Protein AF-0000000085184295 (afdb_homodimer)

Structure (mmCIF, N/CA/C/O backbone):
data_AF-0000000085184295-model_v1
#
loop_
_entity.id
_entity.type
_entity.pdbx_description
1 polymer 'Hsp20 family protein'
#
loop_
_atom_site.group_PDB
_atom_site.id
_atom_site.type_symbol
_atom_site.label_atom_id
_atom_site.label_alt_id
_atom_site.label_comp_id
_atom_site.label_asym_id
_atom_site.label_entity_id
_atom_site.label_seq_id
_atom_site.pdbx_PDB_ins_code
_atom_site.Cartn_x
_atom_site.Cartn_y
_atom_site.Cartn_z
_atom_site.occupancy
_atom_site.B_iso_or_equiv
_atom_site.auth_seq_id
_atom_site.auth_comp_id
_atom_site.auth_asym_id
_atom_site.auth_atom_id
_atom_site.pdbx_PDB_model_num
ATOM 1 N N . MET A 1 1 ? 3.691 50.25 -3.953 1 22.56 1 MET A N 1
ATOM 2 C CA . MET A 1 1 ? 4.102 49.312 -2.918 1 22.56 1 MET A CA 1
ATOM 3 C C . MET A 1 1 ? 3.449 47.938 -3.133 1 22.56 1 MET A C 1
ATOM 5 O O . MET A 1 1 ? 2.246 47.781 -2.922 1 22.56 1 MET A O 1
ATOM 9 N N . THR A 1 2 ? 3.834 47.156 -4.129 1 25.27 2 THR A N 1
ATOM 10 C CA . THR A 1 2 ? 3.18 46.062 -4.828 1 25.27 2 THR A CA 1
ATOM 11 C C . THR A 1 2 ? 3.066 44.812 -3.922 1 25.27 2 THR A C 1
ATOM 13 O O . THR A 1 2 ? 4.07 44.344 -3.389 1 25.27 2 THR A O 1
ATOM 16 N N . LYS A 1 3 ? 1.922 44.688 -3.266 1 27.08 3 LYS A N 1
ATOM 17 C CA . LYS A 1 3 ? 1.545 43.625 -2.324 1 27.08 3 LYS A CA 1
ATOM 18 C C . LYS A 1 3 ? 1.901 42.25 -2.867 1 27.08 3 LYS A C 1
ATOM 20 O O . LYS A 1 3 ? 1.471 41.875 -3.959 1 27.08 3 LYS A O 1
ATOM 25 N N . LEU A 1 4 ? 3.133 41.812 -2.684 1 26.94 4 LEU A N 1
ATOM 26 C CA . LEU A 1 4 ? 3.652 40.5 -3.096 1 26.94 4 LEU A CA 1
ATOM 27 C C . LEU A 1 4 ? 2.639 39.406 -2.811 1 26.94 4 LEU A C 1
ATOM 29 O O . LEU A 1 4 ? 2.182 39.25 -1.675 1 26.94 4 LEU A O 1
ATOM 33 N N . THR A 1 5 ? 1.802 39.312 -3.676 1 30.16 5 THR A N 1
ATOM 34 C CA . THR A 1 5 ? 0.773 38.281 -3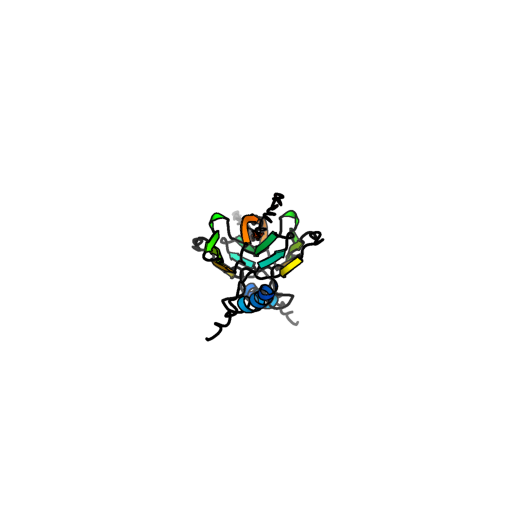.83 1 30.16 5 THR A CA 1
ATOM 35 C C . THR A 1 5 ? 1.318 36.906 -3.457 1 30.16 5 THR A C 1
ATOM 37 O O . THR A 1 5 ? 2.365 36.5 -3.957 1 30.16 5 THR A O 1
ATOM 40 N N . PHE A 1 6 ? 1.223 36.594 -2.18 1 29.98 6 PHE A N 1
ATOM 41 C CA . PHE A 1 6 ? 1.531 35.312 -1.576 1 29.98 6 PHE A CA 1
ATOM 42 C C . PHE A 1 6 ? 1.275 34.188 -2.564 1 29.98 6 PHE A C 1
ATOM 44 O O . PHE A 1 6 ? 0.129 33.906 -2.934 1 29.98 6 PHE A O 1
ATOM 51 N N . ALA A 1 7 ? 2.027 34 -3.514 1 31.44 7 ALA A N 1
ATOM 52 C CA . ALA A 1 7 ? 2.15 32.875 -4.453 1 31.44 7 ALA A CA 1
ATOM 53 C C . ALA A 1 7 ? 1.915 31.547 -3.76 1 31.44 7 ALA A C 1
ATOM 55 O O . ALA A 1 7 ? 2.672 31.172 -2.863 1 31.44 7 ALA A O 1
ATOM 56 N N . ALA A 1 8 ? 0.627 31.172 -3.559 1 33.62 8 ALA A N 1
ATOM 57 C CA . ALA A 1 8 ? -0.089 30.062 -2.912 1 33.62 8 ALA A CA 1
ATOM 58 C C . ALA A 1 8 ? 0.629 28.734 -3.135 1 33.62 8 ALA A C 1
ATOM 60 O O . ALA A 1 8 ? 0.568 28.172 -4.227 1 33.62 8 ALA A O 1
ATOM 61 N N . HIS A 1 9 ? 1.745 28.625 -2.689 1 38.09 9 HIS A N 1
ATOM 62 C CA . HIS A 1 9 ? 2.645 27.484 -2.775 1 38.09 9 HIS A CA 1
ATOM 63 C C . HIS A 1 9 ? 1.944 26.203 -2.346 1 38.09 9 HIS A C 1
ATOM 65 O O . HIS A 1 9 ? 1.167 26.203 -1.389 1 38.09 9 HIS A O 1
ATOM 71 N N . PRO A 1 10 ? 2.047 25.125 -3.072 1 36 10 PRO A N 1
ATOM 72 C CA . PRO A 1 10 ? 1.171 23.953 -3.072 1 36 10 PRO A CA 1
ATOM 73 C C . PRO A 1 10 ? 0.838 23.469 -1.665 1 36 10 PRO A C 1
ATOM 75 O O . PRO A 1 10 ? -0.191 22.812 -1.461 1 36 10 PRO A O 1
ATOM 78 N N . PHE A 1 11 ? 1.703 22.938 -0.696 1 39.62 11 PHE A N 1
ATOM 79 C CA . PHE A 1 11 ? 1.407 22.172 0.509 1 39.62 11 PHE A CA 1
ATOM 80 C C . PHE A 1 11 ? 1.103 23.094 1.679 1 39.62 11 PHE A C 1
ATOM 82 O O . PHE A 1 11 ? 1.535 22.844 2.807 1 39.62 11 PHE A O 1
ATOM 89 N N . LEU A 1 12 ? 0.542 24.125 1.398 1 39.34 12 LEU A N 1
ATOM 90 C CA . LEU A 1 12 ? 0.308 24.938 2.586 1 39.34 12 LEU A CA 1
ATOM 91 C C . LEU A 1 12 ? -0.882 24.406 3.381 1 39.34 12 LEU A C 1
ATOM 93 O O . LEU A 1 12 ? -1.933 24.109 2.809 1 39.34 12 LEU A O 1
ATOM 97 N N . LEU A 1 13 ? -0.788 23.578 4.422 1 44.34 13 LEU A N 1
ATOM 98 C CA . LEU A 1 13 ? -1.859 23.156 5.316 1 44.34 13 LEU A CA 1
ATOM 99 C C . LEU A 1 13 ? -2.709 24.344 5.75 1 44.34 13 LEU A C 1
ATOM 101 O O . LEU A 1 13 ? -3.467 24.25 6.719 1 44.34 13 LEU A O 1
ATOM 105 N N . GLY A 1 14 ? -2.842 25.547 5.07 1 43.09 14 GLY A N 1
ATOM 106 C CA . GLY A 1 14 ? -4.074 26.297 5.273 1 43.09 14 GLY A CA 1
ATOM 107 C C . GLY A 1 14 ? -5.238 25.75 4.473 1 43.09 14 GLY A C 1
ATOM 108 O O . GLY A 1 14 ? -5.047 25.172 3.402 1 43.09 14 GLY A O 1
ATOM 109 N N . PHE A 1 15 ? -6.598 25.359 5.047 1 41.84 15 PHE A N 1
ATOM 110 C CA . PHE A 1 15 ? -7.707 24.578 4.504 1 41.84 15 PHE A CA 1
ATOM 111 C C . PHE A 1 15 ? -7.977 24.969 3.055 1 41.84 15 PHE A C 1
ATOM 113 O O . PHE A 1 15 ? -8.203 24.094 2.209 1 41.84 15 PHE A O 1
ATOM 120 N N . ASP A 1 16 ? -8.383 26.203 2.812 1 44.5 16 ASP A N 1
ATOM 121 C CA . ASP A 1 16 ? -8.828 26.641 1.495 1 44.5 16 ASP A CA 1
ATOM 122 C C . ASP A 1 16 ? -7.754 26.391 0.44 1 44.5 16 ASP A C 1
ATOM 124 O O . ASP A 1 16 ? -8.062 25.984 -0.684 1 44.5 16 ASP A O 1
ATOM 128 N N . GLU A 1 17 ? -6.672 26.75 0.731 1 44.16 17 GLU A N 1
ATOM 129 C CA . GLU A 1 17 ? -5.59 26.719 -0.246 1 44.16 17 GLU A CA 1
ATOM 130 C C . GLU A 1 17 ? -5.035 25.297 -0.404 1 44.16 17 GLU A C 1
ATOM 132 O O . GLU A 1 17 ? -4.59 24.922 -1.488 1 44.16 17 GLU A O 1
ATOM 137 N N . LEU A 1 18 ? -5.246 24.453 0.483 1 46.06 18 LEU A N 1
ATOM 138 C CA . LEU A 1 18 ? -4.773 23.078 0.445 1 46.06 18 LEU A CA 1
ATOM 139 C C . LEU A 1 18 ? -5.449 22.297 -0.678 1 46.06 18 LEU A C 1
ATOM 141 O O . LEU A 1 18 ? -4.797 21.531 -1.394 1 46.06 18 LEU A O 1
ATOM 145 N N . GLU A 1 19 ? -6.719 22.578 -0.763 1 44.38 19 GLU A N 1
ATOM 146 C CA . GLU A 1 19 ? -7.43 21.875 -1.822 1 44.38 19 GLU A CA 1
ATOM 147 C C . GLU A 1 19 ? -6.805 22.141 -3.188 1 44.38 19 GLU A C 1
ATOM 149 O O . GLU A 1 19 ? -6.652 21.234 -4 1 44.38 19 GLU A O 1
ATOM 154 N N . ARG A 1 20 ? -6.594 23.359 -3.393 1 42.91 20 ARG A N 1
ATOM 155 C CA . ARG A 1 20 ? -6.109 23.75 -4.715 1 42.91 20 ARG A CA 1
ATOM 156 C C . ARG A 1 20 ? -4.719 23.188 -4.977 1 42.91 20 ARG A C 1
ATOM 158 O O . ARG A 1 20 ? -4.406 22.797 -6.105 1 42.91 20 ARG A O 1
ATOM 165 N N . LEU A 1 21 ? -3.914 23.172 -3.98 1 42.66 21 LEU A N 1
ATOM 166 C CA . LEU A 1 21 ? -2.551 22.672 -4.152 1 42.66 21 LEU A CA 1
ATOM 167 C C . LEU A 1 21 ? -2.531 21.156 -4.262 1 42.66 2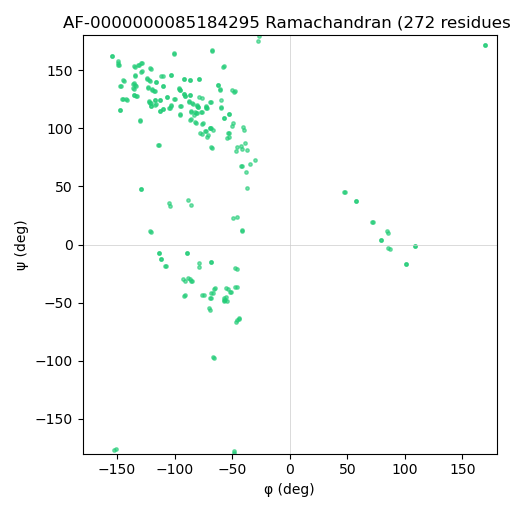1 LEU A C 1
ATOM 169 O O . LEU A 1 21 ? -1.776 20.594 -5.062 1 42.66 21 LEU A O 1
ATOM 173 N N . VAL A 1 22 ? -3.227 20.547 -3.502 1 47.22 22 VAL A N 1
ATOM 174 C CA . VAL A 1 22 ? -3.363 19.109 -3.709 1 47.22 22 VAL A CA 1
ATOM 175 C C . VAL A 1 22 ? -3.662 18.812 -5.18 1 47.22 22 VAL A C 1
ATOM 177 O O . VAL A 1 22 ? -3.092 17.891 -5.77 1 47.22 22 VAL A O 1
ATOM 180 N N . GLU A 1 23 ? -4.391 19.672 -5.688 1 46.06 23 GLU A N 1
ATOM 181 C CA . GLU A 1 23 ? -4.73 19.484 -7.094 1 46.06 23 GLU A CA 1
ATOM 182 C C . GLU A 1 23 ? -3.514 19.688 -7.992 1 46.06 23 GLU A C 1
ATOM 184 O O . GLU A 1 23 ? -3.312 18.953 -8.961 1 46.06 23 GLU A O 1
ATOM 189 N N . ARG A 1 24 ? -2.756 20.797 -7.727 1 43.69 24 ARG A N 1
ATOM 190 C CA . ARG A 1 24 ? -1.643 21.078 -8.625 1 43.69 24 ARG A CA 1
ATOM 191 C C . ARG A 1 24 ? -0.525 20.047 -8.461 1 43.69 24 ARG A C 1
ATOM 193 O O . ARG A 1 24 ? 0.125 19.672 -9.43 1 43.69 24 ARG A O 1
ATOM 200 N N . THR A 1 25 ? -0.032 19.922 -7.184 1 45.16 25 THR A N 1
ATOM 201 C CA . THR A 1 25 ? 1.038 18.953 -6.93 1 45.16 25 THR A CA 1
ATOM 202 C C . THR A 1 25 ? 0.632 17.562 -7.387 1 45.16 25 THR A C 1
ATOM 204 O O . THR A 1 25 ? 1.47 16.781 -7.863 1 45.16 25 THR A O 1
ATOM 207 N N . ALA A 1 26 ? -0.542 17.281 -7.031 1 42.53 26 ALA A N 1
ATOM 208 C CA . ALA A 1 26 ? -0.954 15.992 -7.582 1 42.53 26 ALA A CA 1
ATOM 209 C C . ALA A 1 26 ? -0.633 15.898 -9.07 1 42.53 26 ALA A C 1
ATOM 211 O O . ALA A 1 26 ? -0.361 14.82 -9.594 1 42.53 26 ALA A O 1
ATOM 212 N N . LYS A 1 27 ? -0.462 17.203 -9.594 1 41.97 27 LYS A N 1
ATOM 213 C CA . LYS A 1 27 ? -0.323 17.141 -11.039 1 41.97 27 LYS A CA 1
ATOM 214 C C . LYS A 1 27 ? 1.143 17.031 -11.453 1 41.97 27 LYS A C 1
ATOM 216 O O . LYS A 1 27 ? 1.45 16.703 -12.602 1 41.97 27 LYS A O 1
ATOM 221 N N . SER A 1 28 ? 2.092 17.859 -10.828 1 39.22 28 SER A N 1
ATOM 222 C CA . SER A 1 28 ? 3.373 18.016 -11.508 1 39.22 28 SER A CA 1
ATOM 223 C C . SER A 1 28 ? 4.141 16.688 -11.523 1 39.22 28 SER A C 1
ATOM 225 O O . SER A 1 28 ? 4.844 16.391 -12.492 1 39.22 28 SER A O 1
ATOM 227 N N . GLY A 1 29 ? 5.234 16.516 -10.375 1 38.72 29 GLY A N 1
ATOM 228 C CA . GLY A 1 29 ? 6.23 15.492 -10.656 1 38.72 29 GLY A CA 1
ATOM 229 C C . GLY A 1 29 ? 5.629 14.18 -11.117 1 38.72 29 GLY A C 1
ATOM 230 O O . GLY A 1 29 ? 4.406 14.055 -11.211 1 38.72 29 GLY A O 1
ATOM 231 N N . ASN A 1 30 ? 6.668 13.062 -11.367 1 45.03 30 ASN A N 1
ATOM 232 C CA . ASN A 1 30 ? 6.273 11.664 -11.516 1 45.03 30 ASN A CA 1
ATOM 233 C C . ASN A 1 30 ? 4.98 11.367 -10.758 1 45.03 30 ASN A C 1
ATOM 235 O O . ASN A 1 30 ? 4.648 12.062 -9.797 1 45.03 30 ASN A O 1
ATOM 239 N N . ASP A 1 31 ? 4.23 10.32 -10.68 1 53.25 31 ASP A N 1
ATOM 240 C CA . ASP A 1 31 ? 2.904 9.828 -11.047 1 53.25 31 ASP A CA 1
ATOM 241 C C . ASP A 1 31 ? 1.988 9.758 -9.828 1 53.25 31 ASP A C 1
ATOM 243 O O . ASP A 1 31 ? 0.999 9.023 -9.828 1 53.25 31 ASP A O 1
ATOM 247 N N . GLY A 1 32 ? 2.072 10.734 -8.781 1 73.56 32 GLY A N 1
ATOM 248 C CA . GLY A 1 32 ? 0.997 10.742 -7.801 1 73.56 32 GLY A CA 1
ATOM 249 C C . GLY A 1 32 ? 1.203 9.734 -6.684 1 73.56 32 GLY A C 1
ATOM 250 O O . GLY A 1 32 ? 0.339 9.578 -5.82 1 73.56 32 GLY A O 1
ATOM 251 N N . TYR A 1 33 ? 2.504 9.203 -6.695 1 86.12 33 TYR A N 1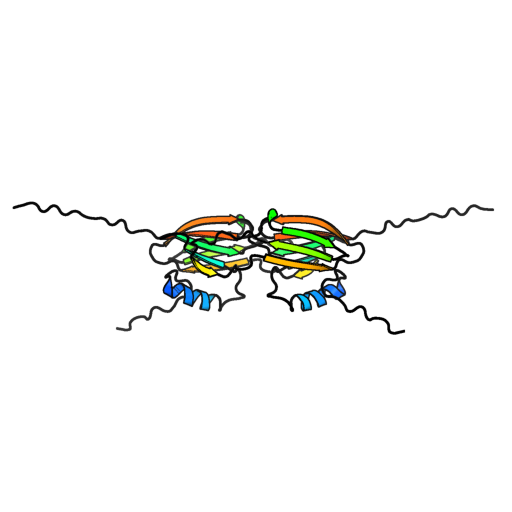
ATOM 252 C CA . TYR A 1 33 ? 2.74 8.211 -5.652 1 86.12 33 TYR A CA 1
ATOM 253 C C . TYR A 1 33 ? 3.553 8.805 -4.508 1 86.12 33 TYR A C 1
ATOM 255 O O . TYR A 1 33 ? 4.449 9.617 -4.73 1 86.12 33 TYR A O 1
ATOM 263 N N . PRO A 1 34 ? 3.4 8.461 -3.217 1 94.62 34 PRO A N 1
ATOM 264 C CA . PRO A 1 34 ? 2.268 7.633 -2.797 1 94.62 34 PRO A CA 1
ATOM 265 C C . PRO A 1 34 ? 0.971 8.43 -2.672 1 94.62 34 PRO A C 1
ATOM 267 O O . PRO A 1 34 ? 0.997 9.609 -2.309 1 94.62 34 PRO A O 1
ATOM 270 N N . PRO A 1 35 ? -0.09 7.793 -3.055 1 93.19 35 PRO A N 1
ATOM 271 C CA . PRO A 1 35 ? -1.363 8.445 -2.732 1 93.19 35 PRO A CA 1
ATOM 272 C C . PRO A 1 35 ? -1.532 8.703 -1.237 1 93.19 35 PRO A C 1
ATOM 274 O O . PRO A 1 35 ? -0.938 8.008 -0.414 1 93.19 35 PRO A O 1
ATOM 277 N N . PHE A 1 36 ? -2.344 9.75 -0.966 1 93.12 36 PHE A N 1
ATOM 278 C CA . PHE A 1 36 ? -2.463 10.102 0.445 1 93.12 36 PHE A CA 1
ATOM 279 C C . PHE A 1 36 ? -3.84 10.68 0.744 1 93.12 36 PHE A C 1
ATOM 281 O O . PHE A 1 36 ? -4.547 11.117 -0.168 1 93.12 36 PHE A O 1
ATOM 288 N N . ASN A 1 37 ? -4.211 10.594 2.02 1 92.75 37 ASN A N 1
ATOM 289 C CA . ASN A 1 37 ? -5.379 11.258 2.584 1 92.75 37 ASN A CA 1
ATOM 290 C C . ASN A 1 37 ? -4.977 12.367 3.557 1 92.75 37 ASN A C 1
ATOM 292 O O . ASN A 1 37 ? -3.926 12.281 4.199 1 92.75 37 ASN A O 1
ATOM 296 N N . ILE A 1 38 ? -5.754 13.406 3.564 1 90.88 38 ILE A N 1
ATOM 297 C CA . ILE A 1 38 ? -5.695 14.383 4.648 1 90.88 38 ILE A CA 1
ATOM 298 C C . ILE A 1 38 ? -7.07 14.508 5.301 1 90.88 38 ILE A C 1
ATOM 300 O O . ILE A 1 38 ? -8.07 14.727 4.617 1 90.88 38 ILE A O 1
ATOM 304 N N . GLU A 1 39 ? -7.02 14.258 6.621 1 91.19 39 GLU A N 1
ATOM 305 C CA . GLU A 1 39 ? -8.289 14.352 7.332 1 91.19 39 GLU A CA 1
ATOM 306 C C . GLU A 1 39 ? -8.172 15.234 8.57 1 91.19 39 GLU A C 1
ATOM 308 O O . GLU A 1 39 ? -7.082 15.391 9.125 1 91.19 39 GLU A O 1
ATOM 313 N N . GLN A 1 40 ? -9.312 15.867 8.844 1 87.62 40 GLN A N 1
ATOM 314 C CA . GLN A 1 40 ? -9.43 16.516 10.141 1 87.62 40 GLN A CA 1
ATOM 315 C C . GLN A 1 40 ? -9.914 15.523 11.203 1 87.62 40 GLN A C 1
ATOM 317 O O . GLN A 1 40 ? -11.023 14.992 11.109 1 87.62 40 GLN A O 1
ATOM 322 N N . SER A 1 41 ? -9.086 15.234 12.141 1 85 41 SER A N 1
ATOM 323 C CA . SER A 1 41 ? -9.383 14.195 13.117 1 85 41 SER A CA 1
ATOM 324 C C . SER A 1 41 ? -10.094 14.781 14.336 1 85 41 SER A C 1
ATOM 326 O O . SER A 1 41 ? -10.766 14.055 15.07 1 85 41 SER A O 1
ATOM 328 N N . SER A 1 42 ? -9.844 15.945 14.688 1 83.69 42 SER A N 1
ATOM 329 C CA . SER A 1 42 ? -10.492 16.703 15.758 1 83.69 42 SER A CA 1
ATOM 330 C C . SER A 1 42 ? -10.484 18.203 15.469 1 83.69 42 SER A C 1
ATOM 332 O O . SER A 1 42 ? -10.109 18.625 14.375 1 83.69 42 SER A O 1
ATOM 334 N N . GLU A 1 43 ? -10.969 18.969 16.391 1 81.88 43 GLU A N 1
ATOM 335 C CA . GLU A 1 43 ? -10.984 20.406 16.219 1 81.88 43 GLU A CA 1
ATOM 336 C C . GLU A 1 43 ? -9.586 20.953 15.93 1 81.88 43 GLU A C 1
ATOM 338 O O . GLU A 1 43 ? -9.43 21.875 15.125 1 81.88 43 GLU A O 1
ATOM 343 N N . ASN A 1 44 ? -8.609 20.375 16.562 1 86.81 44 ASN A N 1
ATOM 344 C CA . ASN A 1 44 ? -7.246 20.859 16.375 1 86.81 44 ASN A CA 1
ATOM 345 C C . ASN A 1 44 ? -6.328 19.766 15.836 1 86.81 44 ASN A C 1
ATOM 347 O O . ASN A 1 44 ? -5.105 19.859 15.945 1 86.81 44 ASN A O 1
ATOM 351 N N . GLY A 1 45 ? -6.961 18.688 15.414 1 88.94 45 GLY A N 1
ATOM 352 C CA . GLY A 1 45 ? -6.164 17.547 15 1 88.94 45 GLY A CA 1
ATOM 353 C C . GLY A 1 45 ? -6.328 17.203 13.531 1 88.94 45 GLY A C 1
ATOM 354 O O . GLY A 1 45 ? -7.43 17.297 12.984 1 88.94 45 GLY A O 1
ATOM 355 N N . PHE A 1 46 ? -5.195 16.844 12.859 1 89.44 46 PHE A N 1
ATOM 356 C CA . PHE A 1 46 ? -5.172 16.391 11.477 1 89.44 46 PHE A CA 1
ATOM 357 C C . PHE A 1 46 ? -4.371 15.109 11.328 1 89.44 46 PHE A C 1
ATOM 359 O O . PHE A 1 46 ? -3.5 14.812 12.156 1 89.44 46 PHE A O 1
ATOM 366 N N . ARG A 1 47 ? -4.777 14.469 10.312 1 94.06 47 ARG A N 1
ATOM 367 C CA . ARG A 1 47 ? -3.996 13.273 10.016 1 94.06 47 ARG A CA 1
ATOM 368 C C . ARG A 1 47 ? -3.699 13.172 8.523 1 94.06 47 ARG A C 1
ATOM 370 O O . ARG A 1 47 ? -4.594 13.352 7.691 1 94.06 47 ARG A O 1
ATOM 377 N N . ILE A 1 48 ? -2.461 12.992 8.234 1 93.94 48 ILE A N 1
ATOM 378 C CA . ILE A 1 48 ? -2.035 12.625 6.883 1 93.94 48 ILE A CA 1
ATOM 379 C C . ILE A 1 48 ? -1.777 11.125 6.809 1 93.94 48 ILE A C 1
ATOM 381 O O . ILE A 1 48 ? -1.062 10.57 7.648 1 93.94 48 ILE A O 1
ATOM 385 N N . THR A 1 49 ? -2.42 10.477 5.879 1 96.81 49 THR A N 1
ATOM 386 C CA . THR A 1 49 ? -2.191 9.047 5.672 1 96.81 49 THR A CA 1
ATOM 387 C C . THR A 1 49 ? -1.612 8.789 4.285 1 96.81 49 THR A C 1
ATOM 389 O O . THR A 1 49 ? -2.156 9.258 3.283 1 96.81 49 THR A O 1
ATOM 392 N N . LEU A 1 50 ? -0.465 8.117 4.207 1 96.94 50 LEU A N 1
ATOM 393 C CA . LEU A 1 50 ? 0.159 7.738 2.943 1 96.94 50 LEU A CA 1
ATOM 394 C C . LEU A 1 50 ? 0.088 6.227 2.73 1 96.94 50 LEU A C 1
ATOM 396 O O . LEU A 1 50 ? 0.319 5.453 3.662 1 96.94 50 LEU A O 1
ATOM 400 N N . ALA A 1 51 ? -0.245 5.812 1.53 1 97.31 51 ALA A N 1
ATOM 401 C CA . ALA A 1 51 ? -0.146 4.402 1.169 1 97.31 51 ALA A CA 1
ATOM 402 C C . ALA A 1 51 ? 1.257 4.059 0.677 1 97.31 51 ALA A C 1
ATOM 404 O O . ALA A 1 51 ? 1.626 4.395 -0.45 1 97.31 51 ALA A O 1
ATOM 405 N N . VAL A 1 52 ? 2.039 3.32 1.526 1 97.56 52 VAL A N 1
ATOM 406 C CA . VAL A 1 52 ? 3.441 3.062 1.217 1 97.56 52 VAL A CA 1
ATOM 407 C C . VAL A 1 52 ? 3.732 1.568 1.333 1 97.56 52 VAL A C 1
ATOM 409 O O . VAL A 1 52 ? 4.738 1.169 1.921 1 97.56 52 VAL A O 1
ATOM 412 N N . ALA A 1 53 ? 2.846 0.799 0.713 1 97.06 53 ALA A N 1
ATOM 413 C CA . ALA A 1 53 ? 3.027 -0.65 0.724 1 97.06 53 ALA A CA 1
ATOM 414 C C . ALA A 1 53 ? 4.457 -1.026 0.348 1 97.06 53 ALA A C 1
ATOM 416 O O . ALA A 1 53 ? 5.004 -0.511 -0.629 1 97.06 53 ALA A O 1
ATOM 417 N N . GLY A 1 54 ? 5.062 -1.901 1.145 1 96.19 54 GLY A N 1
ATOM 418 C CA . GLY A 1 54 ? 6.391 -2.418 0.865 1 96.19 54 GLY A CA 1
ATOM 419 C C . GLY A 1 54 ? 7.477 -1.744 1.683 1 96.19 54 GLY A C 1
ATOM 420 O O . GLY A 1 54 ? 8.594 -2.254 1.778 1 96.19 54 GLY A O 1
ATOM 421 N N . PHE A 1 55 ? 7.121 -0.581 2.24 1 97.12 55 PHE A N 1
ATOM 422 C CA . PHE A 1 55 ? 8.102 0.132 3.051 1 97.12 55 PHE A CA 1
ATOM 423 C C . PHE A 1 55 ? 7.984 -0.266 4.516 1 97.12 55 PHE A C 1
ATOM 425 O O . PHE A 1 55 ? 6.879 -0.458 5.027 1 97.12 55 PHE A O 1
ATOM 432 N N . ARG A 1 56 ? 9.156 -0.363 5.172 1 96.94 56 ARG A N 1
ATOM 433 C CA . ARG A 1 56 ? 9.234 -0.573 6.613 1 96.94 56 ARG A CA 1
ATOM 434 C C . ARG A 1 56 ? 9.531 0.734 7.34 1 96.94 56 ARG A C 1
ATOM 436 O O . ARG A 1 56 ? 9.875 1.737 6.711 1 96.94 56 ARG A O 1
ATOM 443 N N . GLU A 1 57 ? 9.297 0.661 8.609 1 97.31 57 GLU A N 1
ATOM 444 C CA . GLU A 1 57 ? 9.602 1.843 9.414 1 97.31 57 GLU A CA 1
ATOM 445 C C . GLU A 1 57 ? 11.023 2.33 9.172 1 97.31 57 GLU A C 1
ATOM 447 O O . GLU A 1 57 ? 11.266 3.535 9.062 1 97.31 57 GLU A O 1
ATOM 452 N N . ALA A 1 58 ? 11.953 1.397 9.062 1 96.62 58 ALA A N 1
ATOM 453 C CA . ALA A 1 58 ? 13.367 1.731 8.898 1 96.62 58 ALA A CA 1
ATOM 454 C C . ALA A 1 58 ? 13.625 2.363 7.535 1 96.62 58 ALA A C 1
ATOM 456 O O . ALA A 1 58 ? 14.68 2.959 7.309 1 96.62 58 ALA A O 1
ATOM 457 N N . ASP A 1 59 ? 12.68 2.24 6.621 1 97.38 59 ASP A N 1
ATOM 458 C CA . ASP A 1 59 ? 12.844 2.754 5.262 1 97.38 59 ASP A CA 1
ATOM 459 C C . ASP A 1 59 ? 12.367 4.203 5.164 1 97.38 59 ASP A C 1
ATOM 461 O O . ASP A 1 59 ? 12.547 4.848 4.129 1 97.38 59 ASP A O 1
ATOM 465 N N . ILE A 1 60 ? 11.734 4.754 6.234 1 98 60 ILE A N 1
ATOM 466 C CA . ILE A 1 60 ? 11.023 6.016 6.109 1 98 60 ILE A CA 1
ATOM 467 C C . ILE A 1 60 ? 11.633 7.047 7.059 1 98 60 ILE A C 1
ATOM 469 O O . ILE A 1 60 ? 11.898 6.746 8.227 1 98 60 ILE A O 1
ATOM 473 N N . ALA A 1 61 ? 11.859 8.188 6.559 1 98.19 61 ALA A N 1
ATOM 474 C CA . ALA A 1 61 ? 12.312 9.328 7.344 1 98.19 61 ALA A CA 1
ATOM 475 C C . ALA A 1 61 ? 11.289 10.461 7.305 1 98.19 61 ALA A C 1
ATOM 477 O O . ALA A 1 61 ? 10.758 10.789 6.242 1 98.19 61 ALA A O 1
ATOM 478 N N . ILE A 1 62 ? 10.969 11 8.461 1 98 62 ILE A N 1
ATOM 479 C CA . ILE A 1 62 ? 10.047 12.117 8.594 1 98 62 ILE A CA 1
ATOM 480 C C . ILE A 1 62 ? 10.75 13.297 9.258 1 98 62 ILE A C 1
ATOM 482 O O . ILE A 1 62 ? 11.266 13.172 10.375 1 98 62 ILE A O 1
ATOM 486 N N . THR A 1 63 ? 10.766 14.406 8.555 1 97.44 63 THR A N 1
ATOM 487 C CA . THR A 1 63 ? 11.406 15.602 9.109 1 97.44 63 THR A CA 1
ATOM 488 C C . THR A 1 63 ? 10.531 16.828 8.898 1 97.44 63 THR A C 1
ATOM 490 O O . THR A 1 63 ? 9.656 16.828 8.023 1 97.44 63 THR A O 1
ATOM 493 N N . VAL A 1 64 ? 10.703 17.75 9.758 1 93.94 64 VAL A N 1
ATOM 494 C CA . VAL A 1 64 ? 10.078 19.062 9.594 1 93.94 64 VAL A CA 1
ATOM 495 C C . VAL A 1 64 ? 11.148 20.141 9.531 1 93.94 64 VAL A C 1
ATOM 497 O O . VAL A 1 64 ? 11.977 20.266 10.438 1 93.94 64 VAL A O 1
ATOM 500 N N . GLU A 1 65 ? 11.156 20.828 8.398 1 90.25 65 GLU A N 1
ATOM 501 C CA . GLU A 1 65 ? 12.078 21.938 8.227 1 90.25 65 GLU A CA 1
ATOM 502 C C . GLU A 1 65 ? 11.367 23.172 7.664 1 90.25 65 GLU A C 1
ATOM 504 O O . GLU A 1 65 ? 10.727 23.094 6.613 1 90.25 65 GLU A O 1
ATOM 509 N N . ASP A 1 66 ? 11.516 24.344 8.32 1 88.5 66 ASP A N 1
ATOM 510 C CA . ASP A 1 66 ? 10.914 25.609 7.895 1 88.5 66 ASP A CA 1
ATOM 511 C C . ASP A 1 66 ? 9.438 25.422 7.559 1 88.5 66 ASP A C 1
ATOM 513 O O . ASP A 1 66 ? 8.984 25.797 6.473 1 88.5 66 ASP A O 1
ATOM 517 N N . ARG A 1 67 ? 8.648 24.719 8.352 1 86.12 67 ARG A N 1
ATOM 518 C CA . ARG A 1 67 ? 7.211 24.5 8.258 1 86.12 67 ARG A CA 1
ATOM 519 C C . ARG A 1 67 ? 6.883 23.562 7.094 1 86.12 67 ARG A C 1
ATOM 521 O O . ARG A 1 67 ? 5.805 23.672 6.5 1 86.12 67 ARG A O 1
ATOM 528 N N . GLN A 1 68 ? 7.918 22.891 6.754 1 88.56 68 GLN A N 1
ATOM 529 C CA . GLN A 1 68 ? 7.699 21.891 5.715 1 88.56 68 GLN A CA 1
ATOM 530 C C . GLN A 1 68 ? 7.875 20.484 6.262 1 88.56 68 GLN A C 1
ATOM 532 O O . GLN A 1 68 ? 8.953 20.125 6.727 1 88.56 68 GLN A O 1
ATOM 537 N N . LEU A 1 69 ? 6.82 19.734 6.277 1 91.94 69 LEU A N 1
ATOM 538 C CA . LEU A 1 69 ? 6.887 18.312 6.609 1 91.94 69 LEU A CA 1
ATOM 539 C C . LEU A 1 69 ? 7.371 17.484 5.418 1 91.94 69 LEU A C 1
ATOM 541 O O . LEU A 1 69 ? 6.75 17.516 4.352 1 91.94 69 LEU A O 1
ATOM 545 N N . MET A 1 70 ? 8.477 16.859 5.629 1 94.38 70 MET A N 1
ATOM 546 C CA . MET A 1 70 ? 9.047 16.031 4.566 1 94.38 70 MET A CA 1
ATOM 547 C C . MET A 1 70 ? 9.016 14.562 4.949 1 94.38 70 MET A C 1
ATOM 549 O O . MET A 1 70 ? 9.484 14.188 6.023 1 94.38 70 MET A O 1
ATOM 553 N N . ILE A 1 71 ? 8.391 13.781 4.074 1 96.06 71 ILE A N 1
ATOM 554 C CA . ILE A 1 71 ? 8.359 12.328 4.254 1 96.06 71 ILE A CA 1
ATOM 555 C C . ILE A 1 71 ? 9.086 11.656 3.096 1 96.06 71 ILE A C 1
ATOM 557 O O . ILE A 1 71 ? 8.727 11.844 1.932 1 96.06 71 ILE A O 1
ATOM 561 N N . ARG A 1 72 ? 10.133 10.93 3.535 1 96.62 72 ARG A N 1
ATOM 562 C CA . ARG A 1 72 ? 10.953 10.258 2.531 1 96.62 72 ARG A CA 1
ATOM 563 C C . ARG A 1 72 ? 11.008 8.75 2.793 1 96.62 72 ARG A C 1
ATOM 565 O O . ARG A 1 72 ? 11.141 8.32 3.939 1 96.62 72 ARG A O 1
ATOM 572 N N . GLY A 1 73 ? 10.836 7.996 1.682 1 97.06 73 GLY A N 1
ATOM 573 C CA . GLY A 1 73 ? 11.023 6.555 1.738 1 97.06 73 GLY A CA 1
ATOM 574 C C . GLY A 1 73 ? 12.094 6.051 0.785 1 97.06 73 GLY A C 1
ATOM 575 O O . GLY A 1 73 ? 12.227 6.562 -0.328 1 97.06 73 GLY A O 1
ATOM 576 N N . ARG A 1 74 ? 12.844 5.074 1.294 1 95.88 74 ARG A N 1
ATOM 577 C CA . ARG A 1 74 ? 13.828 4.398 0.452 1 95.88 74 ARG A CA 1
ATOM 578 C C . ARG A 1 74 ? 13.977 2.936 0.858 1 95.88 74 ARG A C 1
ATOM 580 O O . ARG A 1 74 ? 14.383 2.639 1.983 1 95.88 74 ARG A O 1
ATOM 587 N N . GLN A 1 75 ? 13.586 2.084 -0.118 1 92.06 75 GLN A N 1
ATOM 588 C CA . GLN A 1 75 ? 13.789 0.664 0.147 1 92.06 75 GLN A CA 1
ATOM 589 C C . GLN A 1 75 ? 15.195 0.224 -0.26 1 92.06 75 GLN A C 1
ATOM 591 O O . GLN A 1 75 ? 15.758 0.738 -1.23 1 92.06 75 GLN A O 1
ATOM 596 N N . ALA A 1 76 ? 15.727 -0.636 0.577 1 80 76 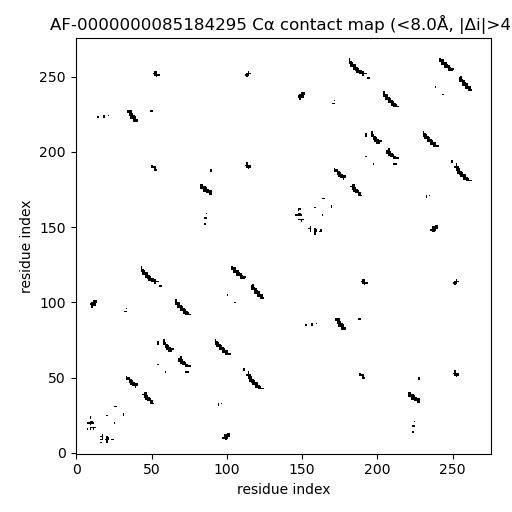ALA A N 1
ATOM 597 C CA . ALA A 1 76 ? 17.047 -1.171 0.24 1 80 76 ALA A CA 1
ATOM 598 C C . ALA A 1 76 ? 17 -1.955 -1.069 1 80 76 ALA A C 1
ATOM 600 O O . ALA A 1 76 ? 15.961 -2.523 -1.424 1 80 76 ALA A O 1
ATOM 601 N N . ASP A 1 77 ? 18.031 -1.689 -1.838 1 68.88 77 ASP A N 1
ATOM 602 C CA . ASP A 1 77 ? 18.141 -2.428 -3.094 1 68.88 77 ASP A CA 1
ATOM 603 C C . ASP A 1 77 ? 18.062 -3.934 -2.854 1 68.88 77 ASP A C 1
ATOM 605 O O . ASP A 1 77 ? 18.703 -4.457 -1.939 1 68.88 77 ASP A O 1
ATOM 609 N N . GLU A 1 78 ? 16.891 -4.418 -3.018 1 62.38 78 GLU A N 1
ATOM 610 C CA . GLU A 1 78 ? 16.906 -5.879 -2.945 1 62.38 78 GLU A CA 1
ATOM 611 C C . GLU A 1 78 ? 17.812 -6.465 -4.023 1 62.38 78 GLU A C 1
ATOM 613 O O . GLU A 1 78 ? 17.938 -5.902 -5.113 1 62.38 78 GLU A O 1
ATOM 618 N N . VAL A 1 79 ? 18.844 -7.168 -3.625 1 56.06 79 VAL A N 1
ATOM 619 C CA . VAL A 1 79 ? 19.734 -7.891 -4.539 1 56.06 79 VAL A CA 1
ATOM 620 C C . VAL A 1 79 ? 18.906 -8.586 -5.617 1 56.06 79 VAL A C 1
ATOM 622 O O . VAL A 1 79 ? 18.094 -9.477 -5.312 1 56.06 79 VAL A O 1
ATOM 625 N N . ASP A 1 80 ? 18.312 -7.809 -6.434 1 55.94 80 ASP A N 1
ATOM 626 C CA . ASP A 1 80 ? 17.578 -8.391 -7.555 1 55.94 80 ASP A CA 1
ATOM 627 C C . ASP A 1 80 ? 18.359 -9.547 -8.18 1 55.94 80 ASP A C 1
ATOM 629 O O . ASP A 1 80 ? 18.062 -9.961 -9.305 1 55.94 80 ASP A O 1
ATOM 633 N N . GLU A 1 81 ? 19.375 -10.023 -7.535 1 56.44 81 GLU A N 1
ATOM 634 C CA . GLU A 1 81 ? 20.141 -11.008 -8.281 1 56.44 81 GLU A CA 1
ATOM 635 C C . GLU A 1 81 ? 19.359 -12.305 -8.461 1 56.44 81 GLU A C 1
ATOM 637 O O . GLU A 1 81 ? 18.938 -12.922 -7.484 1 56.44 81 GLU A O 1
ATOM 642 N N . GLY A 1 82 ? 18.781 -12.367 -9.742 1 63.56 82 GLY A N 1
ATOM 643 C CA . GLY A 1 82 ? 18.281 -13.625 -10.266 1 63.56 82 GLY A CA 1
ATOM 644 C C . GLY A 1 82 ? 16.766 -13.68 -10.328 1 63.56 82 GLY A C 1
ATOM 645 O O . GLY A 1 82 ? 16.188 -14.664 -10.805 1 63.56 82 GLY A O 1
ATOM 646 N N . ARG A 1 83 ? 16.094 -12.5 -9.844 1 73.19 83 ARG A N 1
ATOM 647 C CA . ARG A 1 83 ? 14.641 -12.586 -9.93 1 73.19 83 ARG A CA 1
ATOM 648 C C . ARG A 1 83 ? 14.141 -12.117 -11.289 1 73.19 83 ARG A C 1
ATOM 650 O O . ARG A 1 83 ? 14.625 -11.117 -11.828 1 73.19 83 ARG A O 1
ATOM 657 N N . VAL A 1 84 ? 13.43 -12.992 -11.914 1 83.69 84 VAL A N 1
ATOM 658 C CA . VAL A 1 84 ? 12.852 -1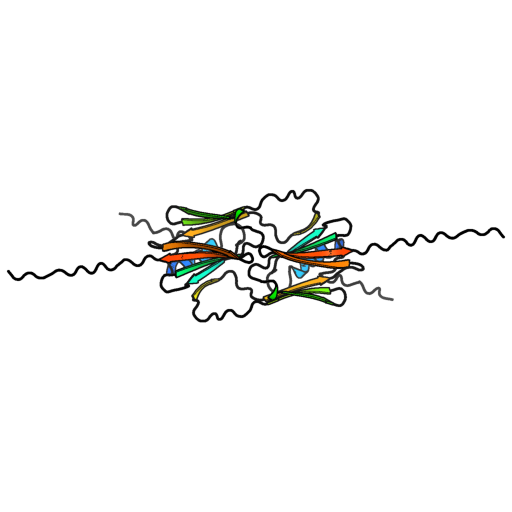2.672 -13.211 1 83.69 84 VAL A CA 1
ATOM 659 C C . VAL A 1 84 ? 11.414 -12.195 -13.039 1 83.69 84 VAL A C 1
ATOM 661 O O . VAL A 1 84 ? 10.547 -12.961 -12.617 1 83.69 84 VAL A O 1
ATOM 664 N N . PHE A 1 85 ? 11.234 -10.883 -13.336 1 85.56 85 PHE A N 1
ATOM 665 C CA . PHE A 1 85 ? 9.883 -10.336 -13.266 1 85.56 85 PHE A CA 1
ATOM 666 C C . PHE A 1 85 ? 9.133 -10.586 -14.57 1 85.56 85 PHE A C 1
ATOM 668 O O . PHE A 1 85 ? 9.617 -10.227 -15.648 1 85.56 85 PHE A O 1
ATOM 675 N N . LEU A 1 86 ? 8.109 -11.234 -14.359 1 82.69 86 LEU A N 1
ATOM 676 C CA . LEU A 1 86 ? 7.23 -11.461 -15.5 1 82.69 86 LEU A CA 1
ATOM 677 C C . LEU A 1 86 ? 6.27 -10.289 -15.68 1 82.69 86 LEU A C 1
ATOM 679 O O . LEU A 1 86 ? 5.832 -10.008 -16.797 1 82.69 86 LEU A O 1
ATOM 683 N N . HIS A 1 87 ? 5.879 -9.648 -14.648 1 87.31 87 HIS A N 1
ATOM 684 C CA . HIS A 1 87 ? 5.07 -8.438 -14.594 1 87.31 87 HIS A CA 1
ATOM 685 C C . HIS A 1 87 ? 5.465 -7.562 -13.406 1 87.31 87 HIS A C 1
ATOM 687 O O . HIS A 1 87 ? 5.637 -8.062 -12.289 1 87.31 87 HIS A O 1
ATOM 693 N N . ARG A 1 88 ? 5.547 -6.258 -13.727 1 88.44 88 ARG A N 1
ATOM 694 C CA . ARG A 1 88 ? 5.965 -5.336 -12.672 1 88.44 88 ARG A CA 1
ATOM 695 C C . ARG A 1 88 ? 5.012 -4.148 -12.578 1 88.44 88 ARG A C 1
ATOM 697 O O . ARG A 1 88 ? 5.016 -3.271 -13.445 1 88.44 88 ARG A O 1
ATOM 704 N N . GLY A 1 89 ? 4.227 -4.207 -11.523 1 89.69 89 GLY A N 1
ATOM 705 C CA . GLY A 1 89 ? 3.326 -3.098 -11.266 1 89.69 89 GLY A CA 1
ATOM 706 C C . GLY A 1 89 ? 3.697 -2.305 -10.023 1 89.69 89 GLY A C 1
ATOM 707 O O . GLY A 1 89 ? 3.115 -1.251 -9.758 1 89.69 89 GLY A O 1
ATOM 708 N N . ILE A 1 90 ? 4.586 -2.898 -9.281 1 91.19 90 ILE A N 1
ATOM 709 C CA . ILE A 1 90 ? 5.078 -2.268 -8.055 1 91.19 90 ILE A CA 1
ATOM 710 C C . ILE A 1 90 ? 6.559 -1.93 -8.211 1 91.19 90 ILE A C 1
ATOM 712 O O . ILE A 1 90 ? 7.422 -2.666 -7.727 1 91.19 90 ILE A O 1
ATOM 716 N N . ALA A 1 91 ? 6.84 -0.824 -8.766 1 84.56 91 ALA A N 1
ATOM 717 C CA . ALA A 1 91 ? 8.219 -0.524 -9.148 1 84.56 91 ALA A CA 1
ATOM 718 C C . ALA A 1 91 ? 8.82 0.535 -8.234 1 84.56 91 ALA A C 1
ATOM 720 O O . ALA A 1 91 ? 10.047 0.645 -8.125 1 84.56 91 ALA A O 1
ATOM 721 N N . ALA A 1 92 ? 7.984 1.259 -7.535 1 84.5 92 ALA A N 1
ATOM 722 C CA . ALA A 1 92 ? 8.5 2.367 -6.738 1 84.5 92 ALA A CA 1
ATOM 723 C C . ALA A 1 92 ? 9.336 1.854 -5.566 1 84.5 92 ALA A C 1
ATOM 725 O O . ALA A 1 92 ? 8.867 1.026 -4.781 1 84.5 92 ALA A O 1
ATOM 726 N N . ARG A 1 93 ? 10.586 2.299 -5.52 1 91.81 93 ARG A N 1
ATOM 727 C CA . ARG A 1 93 ? 11.492 1.907 -4.445 1 91.81 93 ARG A CA 1
ATOM 728 C C . ARG A 1 93 ? 11.852 3.104 -3.572 1 91.81 93 ARG A C 1
ATOM 730 O O . ARG A 1 93 ? 12.555 2.955 -2.566 1 91.81 93 ARG A O 1
ATOM 737 N N . ALA A 1 94 ? 11.445 4.148 -4.012 1 94.38 94 ALA A N 1
ATOM 738 C CA . ALA A 1 94 ? 11.648 5.391 -3.27 1 94.38 94 ALA A CA 1
ATOM 739 C C . ALA A 1 94 ? 10.508 6.371 -3.52 1 94.38 94 ALA A C 1
ATOM 741 O O . ALA A 1 94 ? 9.812 6.281 -4.535 1 94.38 94 ALA A O 1
ATOM 742 N N . PHE A 1 95 ? 10.312 7.242 -2.543 1 93.31 95 PHE A N 1
ATOM 743 C CA . PHE A 1 95 ? 9.344 8.312 -2.721 1 93.31 95 PHE A CA 1
ATOM 744 C C . PHE A 1 95 ? 9.68 9.508 -1.835 1 93.31 95 PHE A C 1
ATOM 746 O O . PHE A 1 95 ? 10.492 9.391 -0.913 1 93.31 95 PHE A O 1
ATOM 753 N N . GLN A 1 96 ? 9.094 10.625 -2.209 1 93.75 96 GLN A N 1
ATOM 754 C CA . GLN A 1 96 ? 9.18 11.828 -1.387 1 93.75 96 GLN A CA 1
ATOM 755 C C . GLN A 1 96 ? 7.895 12.641 -1.461 1 93.75 96 GLN A C 1
ATOM 757 O O . GLN A 1 96 ? 7.355 12.859 -2.547 1 93.75 96 GLN A O 1
ATOM 762 N N . ARG A 1 97 ? 7.395 12.867 -0.232 1 91.62 97 ARG A N 1
ATOM 763 C CA . ARG A 1 97 ? 6.246 13.758 -0.122 1 91.62 97 ARG A CA 1
ATOM 764 C C . ARG A 1 97 ? 6.535 14.906 0.839 1 91.62 97 ARG A C 1
ATOM 766 O O . ARG A 1 97 ? 7.164 14.711 1.881 1 91.62 97 ARG A O 1
ATOM 773 N N . SER A 1 98 ? 5.973 16.047 0.408 1 90.75 98 SER A N 1
ATOM 774 C CA . SER A 1 98 ? 6.129 17.188 1.289 1 90.75 98 SER A CA 1
ATOM 775 C C . SER A 1 98 ? 4.809 17.938 1.46 1 90.75 98 SER A C 1
ATOM 777 O O . SER A 1 98 ? 3.998 18 0.533 1 90.75 98 SER A O 1
ATOM 779 N N . PHE A 1 99 ? 4.676 18.453 2.67 1 88.5 99 PHE A N 1
ATOM 780 C CA . PHE A 1 99 ? 3.49 19.219 3.035 1 88.5 99 PHE A CA 1
ATOM 781 C C . PHE A 1 99 ? 3.879 20.484 3.77 1 88.5 99 PHE A C 1
ATOM 783 O O . PHE A 1 99 ? 4.742 20.469 4.648 1 88.5 99 PHE A O 1
ATOM 790 N N . VAL A 1 100 ? 3.236 21.562 3.42 1 88.88 100 VAL A N 1
ATOM 791 C CA . VAL A 1 100 ? 3.469 22.812 4.145 1 88.88 100 VAL A CA 1
ATOM 792 C C . VAL A 1 100 ? 2.545 22.875 5.359 1 88.88 100 VAL A C 1
ATOM 794 O O . VAL A 1 100 ? 1.333 22.688 5.238 1 88.88 100 VAL A O 1
ATOM 797 N N . LEU A 1 101 ? 3.207 23.141 6.461 1 86.56 101 LEU A N 1
ATOM 798 C CA . LEU A 1 101 ? 2.445 23.234 7.703 1 86.56 101 LEU A CA 1
ATOM 799 C C . LEU A 1 101 ? 2.08 24.672 8.016 1 86.56 101 LEU A C 1
ATOM 801 O O . LEU A 1 101 ? 2.918 25.578 7.898 1 86.56 101 LEU A O 1
ATOM 805 N N . ALA A 1 102 ? 0.813 24.844 8.367 1 81.56 102 ALA A N 1
ATOM 806 C CA . ALA A 1 102 ? 0.379 26.172 8.805 1 81.56 102 ALA A CA 1
ATOM 807 C C . ALA A 1 102 ? 1.023 26.531 10.141 1 81.56 102 ALA A C 1
ATOM 809 O O . ALA A 1 102 ? 1.543 25.672 10.852 1 81.56 102 ALA A O 1
ATOM 810 N N . ASP A 1 103 ? 0.86 27.859 10.422 1 80.19 103 ASP A N 1
ATOM 811 C CA . ASP A 1 103 ? 1.37 28.328 11.711 1 80.19 103 ASP A CA 1
ATOM 812 C C . ASP A 1 103 ? 0.678 27.609 12.867 1 80.19 103 ASP A C 1
ATOM 814 O O . ASP A 1 103 ? -0.541 27.422 12.852 1 80.19 103 ASP A O 1
ATOM 818 N N . GLY A 1 104 ? 1.484 27.141 13.852 1 82.88 104 GLY A N 1
ATOM 819 C CA . GLY A 1 104 ? 0.941 26.531 15.055 1 82.88 104 GLY A CA 1
ATOM 820 C C . GLY A 1 104 ? 0.648 25.047 14.898 1 82.88 104 GLY A C 1
ATOM 821 O O . GLY A 1 104 ? 0.237 24.391 15.852 1 82.88 104 GLY A O 1
ATOM 822 N N . VAL A 1 105 ? 0.855 24.547 13.711 1 86.25 105 VAL A N 1
ATOM 823 C CA . VAL A 1 105 ? 0.635 23.125 13.484 1 86.25 105 VAL A CA 1
ATOM 824 C C . VAL A 1 105 ? 1.936 22.359 13.719 1 86.25 105 VAL A C 1
ATOM 826 O O . VAL A 1 105 ? 2.992 22.75 13.219 1 86.25 105 VAL A O 1
ATOM 829 N N . GLU A 1 106 ? 1.812 21.297 14.547 1 91.19 106 GLU A N 1
ATOM 830 C CA . GLU A 1 106 ? 2.975 20.469 14.859 1 91.19 106 GLU A CA 1
ATOM 831 C C . GLU A 1 106 ? 2.682 18.984 14.633 1 91.19 106 GLU A C 1
ATOM 833 O O . GLU A 1 106 ? 1.521 18.578 14.641 1 91.19 106 GLU A O 1
ATOM 838 N N . VAL A 1 107 ? 3.846 18.234 14.406 1 94 107 VAL A N 1
ATOM 839 C CA . VAL A 1 107 ? 3.715 16.797 14.281 1 94 107 VAL A CA 1
ATOM 840 C C . VAL A 1 107 ? 3.619 16.156 15.672 1 94 107 VAL A C 1
ATOM 842 O O . VAL A 1 107 ? 4.5 16.359 16.516 1 94 107 VAL A O 1
ATOM 845 N N . ALA A 1 108 ? 2.492 15.508 15.859 1 95.38 108 ALA A N 1
ATOM 846 C CA . ALA A 1 108 ? 2.281 14.867 17.156 1 95.38 108 ALA A CA 1
ATOM 847 C C . ALA A 1 108 ? 2.871 13.461 17.172 1 95.38 108 ALA A C 1
ATOM 849 O O . ALA A 1 108 ? 3.242 12.945 18.234 1 95.38 108 ALA A O 1
ATOM 850 N N . GLY A 1 109 ? 2.934 12.781 16.078 1 96.62 109 GLY A N 1
ATOM 851 C CA . GLY A 1 109 ? 3.455 11.43 15.984 1 96.62 109 GLY A CA 1
ATOM 852 C C . GLY A 1 109 ? 3.184 10.773 14.641 1 96.62 109 GLY A C 1
ATOM 853 O O . GLY A 1 109 ? 2.523 11.352 13.781 1 96.62 109 GLY A O 1
ATOM 854 N N . ALA A 1 110 ? 3.807 9.602 14.484 1 98.31 110 ALA A N 1
ATOM 855 C CA . ALA A 1 110 ? 3.605 8.836 13.25 1 98.31 110 ALA A CA 1
ATOM 856 C C . ALA A 1 110 ? 3.598 7.34 13.531 1 98.31 110 ALA A C 1
ATOM 858 O O . ALA A 1 110 ? 4.348 6.855 14.383 1 98.31 110 ALA A O 1
ATOM 859 N N . VAL A 1 111 ? 2.736 6.656 12.836 1 98.25 111 VAL A N 1
ATOM 860 C CA . VAL A 1 111 ? 2.633 5.207 12.984 1 98.25 111 VAL A CA 1
ATOM 861 C C . VAL A 1 111 ? 2.512 4.551 11.609 1 98.25 111 VAL A C 1
ATOM 863 O O . VAL A 1 111 ? 1.78 5.039 10.742 1 98.25 111 VAL A O 1
ATOM 866 N N . LEU A 1 112 ? 3.256 3.477 11.367 1 98.19 112 LEU A N 1
ATOM 867 C CA . LEU A 1 112 ? 3.146 2.674 10.148 1 98.19 112 LEU A CA 1
ATOM 868 C C . LEU A 1 112 ? 2.414 1.366 10.43 1 98.19 112 LEU A C 1
ATOM 870 O O . LEU A 1 112 ? 2.855 0.566 11.258 1 98.19 112 LEU A O 1
ATOM 874 N N . GLU A 1 113 ? 1.274 1.243 9.75 1 96.94 113 GLU A N 1
ATOM 875 C CA . GLU A 1 113 ? 0.474 0.04 9.953 1 96.94 113 GLU A CA 1
ATOM 876 C C . GLU A 1 113 ? -0.153 -0.436 8.648 1 96.94 113 GLU A C 1
ATOM 878 O O . GLU A 1 113 ? -0.77 0.351 7.926 1 96.94 113 GLU A O 1
ATOM 883 N N . ASN A 1 114 ? 0.08 -1.699 8.273 1 96.12 114 ASN A N 1
ATOM 884 C CA . ASN A 1 114 ? -0.537 -2.305 7.098 1 96.12 114 ASN A CA 1
ATOM 885 C C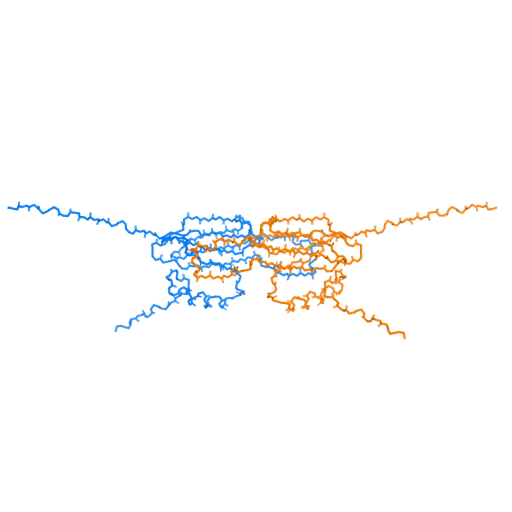 . ASN A 1 114 ? -0.229 -1.509 5.832 1 96.12 114 ASN A C 1
ATOM 887 O O . ASN A 1 114 ? -1.112 -1.291 5 1 96.12 114 ASN A O 1
ATOM 891 N N . GLY A 1 115 ? 0.924 -1.038 5.781 1 97.69 115 GLY A N 1
ATOM 892 C CA . GLY A 1 115 ? 1.364 -0.331 4.59 1 97.69 115 GLY A CA 1
ATOM 893 C C . GLY A 1 115 ? 0.853 1.096 4.52 1 97.69 115 GLY A C 1
ATOM 894 O O . GLY A 1 115 ? 1.037 1.777 3.51 1 97.69 115 GLY A O 1
ATOM 895 N N . LEU A 1 116 ? 0.151 1.523 5.598 1 98.12 116 LEU A N 1
ATOM 896 C CA . LEU A 1 116 ? -0.285 2.91 5.715 1 98.12 116 LEU A CA 1
ATOM 897 C C . LEU A 1 116 ? 0.547 3.658 6.75 1 98.12 116 LEU A C 1
ATOM 899 O O . LEU A 1 116 ? 0.712 3.186 7.879 1 98.12 116 LEU A O 1
ATOM 903 N N . LEU A 1 117 ? 1.09 4.789 6.328 1 98.38 117 LEU A N 1
ATOM 904 C CA . LEU A 1 117 ? 1.75 5.691 7.266 1 98.38 117 LEU A CA 1
ATOM 905 C C . LEU A 1 117 ? 0.792 6.777 7.738 1 98.38 117 LEU A C 1
ATOM 907 O O . LEU A 1 117 ? 0.251 7.531 6.926 1 98.38 117 LEU A O 1
ATOM 911 N N . HIS A 1 118 ? 0.564 6.812 9.023 1 98 118 HIS A N 1
ATOM 912 C CA . HIS A 1 118 ? -0.254 7.859 9.633 1 98 118 HIS A CA 1
ATOM 913 C C . HIS A 1 118 ? 0.612 8.898 10.328 1 98 118 HIS A C 1
ATOM 915 O O . HIS A 1 118 ? 1.398 8.562 11.219 1 98 118 HIS A O 1
ATOM 921 N N . VAL A 1 119 ? 0.512 10.109 9.891 1 97.31 119 VAL A N 1
ATOM 922 C CA . VAL A 1 119 ? 1.18 11.234 10.539 1 97.31 119 VAL A CA 1
ATOM 923 C C . VAL A 1 119 ? 0.144 12.133 11.203 1 97.31 119 VAL A C 1
ATOM 925 O O . VAL A 1 119 ? -0.677 12.758 10.523 1 97.31 119 VAL A O 1
ATOM 928 N N . ASP A 1 120 ? 0.243 12.211 12.484 1 96.38 120 ASP A N 1
ATOM 929 C CA . ASP A 1 120 ? -0.712 13.016 13.234 1 96.38 120 ASP A CA 1
ATOM 930 C C . ASP A 1 120 ? -0.158 14.414 13.508 1 96.38 120 ASP A C 1
ATOM 932 O O . ASP A 1 120 ? 1.002 14.562 13.898 1 96.38 120 ASP A O 1
ATOM 936 N N . LEU A 1 121 ? -1.084 15.352 13.25 1 93.75 121 LEU A N 1
ATOM 937 C CA . LEU A 1 121 ? -0.732 16.75 13.461 1 93.75 121 LEU A CA 1
ATOM 938 C C . LEU A 1 121 ? -1.677 17.391 14.469 1 93.75 121 LEU A C 1
ATOM 940 O O . LEU A 1 121 ? -2.834 16.984 14.594 1 93.75 121 LEU A O 1
ATOM 944 N N . THR A 1 122 ? -1.149 18.375 15.148 1 92.69 122 THR A N 1
ATOM 945 C CA . THR A 1 122 ? -1.954 19.125 16.109 1 92.69 122 THR A CA 1
ATOM 946 C C . THR A 1 122 ? -1.688 20.625 15.969 1 92.69 122 THR A C 1
ATOM 948 O O . THR A 1 122 ? -0.553 21.031 15.719 1 92.69 122 THR A O 1
ATOM 951 N N . ARG A 1 123 ? -2.766 21.359 16.047 1 87.44 123 ARG A N 1
ATOM 952 C CA . ARG A 1 123 ? -2.637 22.812 16.078 1 87.44 123 ARG A CA 1
ATOM 953 C C . ARG A 1 123 ? -2.541 23.312 17.516 1 87.44 123 ARG A C 1
ATOM 955 O O . ARG A 1 123 ? -3.352 22.938 18.375 1 87.44 123 ARG A O 1
ATOM 962 N N . ALA A 1 124 ? -1.544 24.078 17.75 1 80.94 124 ALA A N 1
ATOM 963 C CA . ALA A 1 124 ? -1.4 24.656 19.094 1 80.94 124 ALA A CA 1
ATOM 964 C C . ALA A 1 124 ? -2.438 25.75 19.328 1 80.94 124 ALA A C 1
ATOM 966 O O . ALA A 1 124 ? -2.713 26.562 18.453 1 80.94 124 ALA A O 1
ATOM 967 N N . VAL A 1 125 ? -3.307 25.547 20.359 1 74.75 125 VAL A N 1
ATOM 968 C CA . VAL A 1 125 ? -4.27 26.562 20.734 1 74.75 125 VAL A CA 1
ATOM 969 C C . VAL A 1 125 ? -3.594 27.594 21.641 1 74.75 125 VAL A C 1
ATOM 971 O O . VAL A 1 125 ? -2.992 27.25 22.656 1 74.75 125 VAL A O 1
ATOM 974 N N . PRO A 1 126 ? -3.498 28.828 21.078 1 69.44 126 PRO A N 1
ATOM 975 C CA . PRO A 1 126 ? -2.928 29.844 21.969 1 69.44 126 PRO A CA 1
ATOM 976 C C . PRO A 1 126 ? -3.652 29.922 23.312 1 69.44 126 PRO A C 1
ATOM 978 O O . PRO A 1 126 ? -4.871 29.734 23.375 1 69.44 126 PRO A O 1
ATOM 981 N N . GLU A 1 127 ? -2.938 29.516 24.406 1 61.88 127 GLU A N 1
ATOM 982 C CA . GLU A 1 127 ? -3.492 29.734 25.734 1 61.88 127 GLU A CA 1
ATOM 983 C C . GLU A 1 127 ? -3.979 31.172 25.906 1 61.88 127 GLU A C 1
ATOM 985 O O . GLU A 1 127 ? -3.275 32.125 25.547 1 61.88 127 GLU A O 1
ATOM 990 N N . LYS A 1 128 ? -5.312 31.312 25.859 1 62.72 128 LYS A N 1
ATOM 991 C CA . LYS A 1 128 ? -5.832 32.625 26.188 1 62.72 128 LYS A CA 1
ATOM 992 C C . LYS A 1 128 ? -5.332 33.094 27.547 1 62.72 128 LYS A C 1
ATOM 994 O O . LYS A 1 128 ? -5.59 32.438 28.562 1 62.72 128 LYS A O 1
ATOM 999 N N . ILE A 1 129 ? -4.246 33.781 27.516 1 62.88 129 ILE A N 1
ATOM 1000 C CA . ILE A 1 129 ? -3.875 34.406 28.781 1 62.88 129 ILE A CA 1
ATOM 1001 C C . ILE A 1 129 ? -4.867 35.5 29.141 1 62.88 129 ILE A C 1
ATOM 1003 O O . ILE A 1 129 ? -4.941 36.531 28.453 1 62.88 129 ILE A O 1
ATOM 1007 N N . VAL A 1 130 ? -5.887 35.094 29.703 1 66.94 130 VAL A N 1
ATOM 1008 C CA . VAL A 1 130 ? -6.785 36.094 30.234 1 66.94 130 VAL A CA 1
ATOM 1009 C C . VAL A 1 130 ? -6.121 36.844 31.391 1 66.94 130 VAL A C 1
ATOM 1011 O O . VAL A 1 130 ? -5.758 36.219 32.406 1 66.94 130 VAL A O 1
ATOM 1014 N N . GLN A 1 131 ? -5.605 38 31.016 1 68 131 GLN A N 1
ATOM 1015 C CA . GLN A 1 131 ? -5.066 38.812 32.094 1 68 131 GLN A CA 1
ATOM 1016 C C . GLN A 1 131 ? -6.168 39.594 32.812 1 68 131 GLN A C 1
ATOM 1018 O O . GLN A 1 131 ? -6.934 40.312 32.156 1 68 131 GLN A O 1
ATOM 1023 N N . THR A 1 132 ? -6.449 39.125 33.906 1 73.62 132 THR A N 1
ATOM 1024 C CA . THR A 1 132 ? -7.375 39.906 34.719 1 73.62 132 THR A CA 1
ATOM 1025 C C . THR A 1 132 ? -6.672 41.094 35.344 1 73.62 132 THR A C 1
ATOM 1027 O O . THR A 1 132 ? -5.691 40.938 36.062 1 73.62 132 THR A O 1
ATOM 1030 N N . ILE A 1 133 ? -6.941 42.281 34.75 1 75.38 133 ILE A N 1
ATOM 1031 C CA . ILE A 1 133 ? -6.391 43.531 35.312 1 75.38 133 ILE A CA 1
ATOM 1032 C C . ILE A 1 133 ? -7.258 44 36.469 1 75.38 133 ILE A C 1
ATOM 1034 O O . ILE A 1 133 ? -8.461 44.25 36.312 1 75.38 133 ILE A O 1
ATOM 1038 N N . ARG A 1 134 ? -6.633 43.938 37.656 1 72.88 134 ARG A N 1
ATOM 1039 C CA . ARG A 1 134 ? -7.312 44.438 38.844 1 72.88 134 ARG A CA 1
ATOM 1040 C C . ARG A 1 134 ? -7.371 45.969 38.844 1 72.88 134 ARG A C 1
ATOM 1042 O O . ARG A 1 134 ? -6.375 46.625 38.562 1 72.88 134 ARG A O 1
ATOM 1049 N N . ILE A 1 135 ? -8.586 46.406 38.812 1 75.12 135 ILE A N 1
ATOM 1050 C CA . ILE A 1 135 ? -8.766 47.844 38.938 1 75.12 135 ILE A CA 1
ATOM 1051 C C . ILE A 1 135 ? -8.516 48.281 40.406 1 75.12 135 ILE A C 1
ATOM 1053 O O . ILE A 1 135 ? -9.117 47.719 41.312 1 75.12 135 ILE A O 1
ATOM 1057 N N . THR A 1 136 ? -7.324 48.781 40.781 1 71.62 136 THR A N 1
ATOM 1058 C CA . THR A 1 136 ? -7.102 49.344 42.094 1 71.62 136 THR A CA 1
ATOM 1059 C C . THR A 1 136 ? -7.703 50.719 42.219 1 71.62 136 THR A C 1
ATOM 1061 O O . THR A 1 136 ? -7.66 51.5 41.25 1 71.62 136 THR A O 1
ATOM 1064 N N . LYS A 1 137 ? -8.695 50.938 43.031 1 67.75 137 LYS A N 1
ATOM 1065 C CA . LYS A 1 137 ? -9.242 52.25 43.375 1 67.75 137 LYS A CA 1
ATOM 1066 C C . LYS A 1 137 ? -8.164 53.188 43.969 1 67.75 137 LYS A C 1
ATOM 1068 O O . LYS A 1 137 ? -7.379 52.75 44.812 1 67.75 137 LYS A O 1
ATOM 1073 N N . GLY A 1 138 ? -7.762 54.219 43.188 1 55.06 138 GLY A N 1
ATOM 1074 C CA . GLY A 1 138 ? -7.141 55.312 43.875 1 55.06 138 GLY A CA 1
ATOM 1075 C C . GLY A 1 138 ? -8.078 56.031 44.844 1 55.06 138 GLY A C 1
ATOM 1076 O O . GLY A 1 138 ? -9.305 55.906 44.719 1 55.06 138 GLY A O 1
ATOM 1077 N N . MET B 1 1 ? -15.641 -28.625 -38.906 1 22.61 1 MET B N 1
ATOM 1078 C CA . MET B 1 1 ? -15.117 -29.016 -37.594 1 22.61 1 MET B CA 1
ATOM 1079 C C . MET B 1 1 ? -14.406 -27.844 -36.938 1 22.61 1 MET B C 1
ATOM 1081 O O . MET B 1 1 ? -13.305 -27.469 -37.344 1 22.61 1 MET B O 1
ATOM 1085 N N . THR B 1 2 ? -15.094 -26.766 -36.469 1 24.77 2 THR B N 1
ATOM 1086 C CA . THR B 1 2 ? -14.703 -25.391 -36.219 1 24.77 2 THR B CA 1
ATOM 1087 C C . THR B 1 2 ? -13.805 -25.297 -35 1 24.77 2 THR B C 1
ATOM 1089 O O . THR B 1 2 ? -14.195 -25.703 -33.906 1 24.77 2 THR B O 1
ATOM 1092 N N . LYS B 1 3 ? -12.5 -25.344 -35.188 1 27.19 3 LYS B N 1
ATOM 1093 C CA . LYS B 1 3 ? -11.414 -25.281 -34.219 1 27.19 3 LYS B CA 1
ATOM 1094 C C . LYS B 1 3 ? -11.625 -24.141 -33.219 1 27.19 3 LYS B C 1
ATOM 1096 O O . LYS B 1 3 ? -11.734 -22.984 -33.625 1 27.19 3 LYS B O 1
ATOM 1101 N N . LEU B 1 4 ? -12.453 -24.344 -32.219 1 27.48 4 LEU B N 1
ATOM 1102 C CA . LEU B 1 4 ? -12.773 -23.359 -31.188 1 27.48 4 LEU B CA 1
ATOM 1103 C C . LEU B 1 4 ? -11.523 -22.625 -30.734 1 27.48 4 LEU B C 1
ATOM 1105 O O . LEU B 1 4 ? -10.547 -23.25 -30.312 1 27.48 4 LEU B O 1
ATOM 1109 N N . THR B 1 5 ? -11.234 -21.672 -31.438 1 29.77 5 THR B N 1
ATOM 1110 C CA . THR B 1 5 ? -10.203 -20.656 -31.266 1 29.77 5 THR B CA 1
ATOM 1111 C C . THR B 1 5 ? -10.094 -20.234 -29.797 1 29.77 5 THR B C 1
ATOM 1113 O O . THR B 1 5 ? -11.109 -20.016 -29.125 1 29.77 5 THR B O 1
ATOM 1116 N N . PHE B 1 6 ? -9.141 -20.797 -29.125 1 30.61 6 PHE B N 1
ATOM 1117 C CA . PHE B 1 6 ? -8.68 -20.531 -27.766 1 30.61 6 PHE B CA 1
ATOM 1118 C C . PHE B 1 6 ? -8.812 -19.047 -27.438 1 30.61 6 PHE B C 1
ATOM 1120 O O . PHE B 1 6 ? -8.094 -18.203 -27.984 1 30.61 6 PHE B O 1
ATOM 1127 N N . ALA B 1 7 ? -9.914 -18.5 -27.297 1 31.55 7 ALA B N 1
ATOM 1128 C CA . ALA B 1 7 ? -10.305 -17.156 -26.859 1 31.55 7 ALA B CA 1
ATOM 1129 C C . ALA B 1 7 ? -9.438 -16.703 -25.688 1 31.55 7 ALA B C 1
ATOM 1131 O O . ALA B 1 7 ? -9.312 -17.406 -24.688 1 31.55 7 ALA B O 1
ATOM 1132 N N . ALA B 1 8 ? -8.43 -15.859 -25.953 1 33.97 8 ALA B N 1
ATOM 1133 C CA . ALA B 1 8 ? -7.32 -15.164 -25.297 1 33.97 8 ALA B CA 1
ATOM 1134 C C . ALA B 1 8 ? -7.711 -14.695 -23.891 1 33.97 8 ALA B C 1
ATOM 1136 O O . ALA B 1 8 ? -8.25 -13.602 -23.734 1 33.97 8 ALA B O 1
ATOM 1137 N N . HIS B 1 9 ? -8.242 -15.516 -23.156 1 38.09 9 HIS B N 1
ATOM 1138 C CA . HIS B 1 9 ? -8.789 -15.203 -21.844 1 38.09 9 HIS B CA 1
ATOM 1139 C C . HIS B 1 9 ? -7.715 -14.633 -20.906 1 38.09 9 HIS B C 1
ATOM 1141 O O . HIS B 1 9 ? -6.605 -15.172 -20.844 1 38.09 9 HIS B O 1
ATOM 1147 N N . PRO B 1 10 ? -7.883 -13.492 -20.328 1 35.94 10 PRO B N 1
ATOM 1148 C CA . PRO B 1 10 ? -6.855 -12.609 -19.781 1 35.94 10 PRO B CA 1
ATOM 1149 C C . PRO B 1 10 ? -5.836 -13.352 -18.922 1 35.94 10 PRO B C 1
ATOM 1151 O O . PRO B 1 10 ? -4.688 -12.914 -18.797 1 35.94 10 PRO B O 1
ATOM 1154 N N . PHE B 1 11 ? -6.055 -13.984 -17.688 1 39.62 11 PHE B N 1
ATOM 1155 C CA . PHE B 1 11 ? -5.098 -14.375 -16.656 1 39.62 11 PHE B CA 1
ATOM 1156 C C . PHE B 1 11 ? -4.562 -15.781 -16.922 1 39.62 11 PHE B C 1
ATOM 1158 O O . PHE B 1 11 ? -4.5 -16.609 -16.016 1 39.62 11 PHE B O 1
ATOM 1165 N N . LEU B 1 12 ? -4.355 -16.078 -18.062 1 38.16 12 LEU B N 1
ATOM 1166 C CA . LEU B 1 12 ? -3.863 -17.438 -18.188 1 38.16 12 LEU B CA 1
ATOM 1167 C C . LEU B 1 12 ? -2.395 -17.531 -17.781 1 38.16 12 LEU B C 1
ATOM 1169 O O . LEU B 1 12 ? -1.577 -16.719 -18.234 1 38.16 12 LEU B O 1
ATOM 1173 N N . LEU B 1 13 ? -2.002 -17.875 -16.578 1 43.78 13 LEU B N 1
ATOM 1174 C CA . LEU B 1 13 ? -0.629 -18.109 -16.141 1 43.78 13 LEU B CA 1
ATOM 1175 C C . LEU B 1 13 ? 0.092 -19.047 -17.125 1 43.78 13 LEU B C 1
ATOM 1177 O O . LEU B 1 13 ? 1.138 -19.609 -16.797 1 43.78 13 LEU B O 1
ATOM 1181 N N . GLY B 1 14 ? -0.253 -19.25 -18.438 1 42.25 14 GLY B N 1
ATOM 1182 C CA . GLY B 1 14 ? 0.819 -19.703 -19.312 1 42.25 14 GLY B CA 1
ATOM 1183 C C . GLY B 1 14 ? 1.782 -18.594 -19.688 1 42.25 14 GLY B C 1
ATOM 1184 O O . GLY B 1 14 ? 1.396 -17.422 -19.766 1 42.25 14 GLY B O 1
ATOM 1185 N N . PHE B 1 15 ? 3.301 -18.641 -19.5 1 41.91 15 PHE B N 1
ATOM 1186 C CA . PHE B 1 15 ? 4.305 -17.594 -19.547 1 41.91 15 PHE B CA 1
ATOM 1187 C C . PHE B 1 15 ? 4.074 -16.672 -20.734 1 41.91 15 PHE B C 1
ATOM 1189 O O . PHE B 1 15 ? 4.18 -15.445 -20.594 1 41.91 15 PHE B O 1
ATOM 1196 N N . ASP B 1 16 ? 4.168 -17.188 -21.938 1 44.97 16 ASP B N 1
ATOM 1197 C CA . ASP B 1 16 ? 4.074 -16.375 -23.156 1 44.97 16 ASP B CA 1
ATOM 1198 C C . ASP B 1 16 ? 2.783 -15.562 -23.156 1 44.97 16 ASP B C 1
ATOM 1200 O O . ASP B 1 16 ? 2.783 -14.398 -23.562 1 44.97 16 ASP B O 1
ATOM 1204 N N . GLU B 1 17 ? 1.803 -16.156 -22.906 1 44.19 17 GLU B N 1
ATOM 1205 C CA . GLU B 1 17 ? 0.484 -15.547 -23.016 1 44.19 17 GLU B CA 1
ATOM 1206 C C . GLU B 1 17 ? 0.185 -14.656 -21.812 1 44.19 17 GLU B C 1
ATOM 1208 O O . GLU B 1 17 ? -0.531 -13.656 -21.938 1 44.19 17 GLU B O 1
ATOM 1213 N N . LEU B 1 18 ? 0.876 -14.758 -20.766 1 46.09 18 LEU B N 1
ATOM 1214 C CA . LEU B 1 18 ? 0.68 -13.961 -19.562 1 46.09 18 LEU B CA 1
ATOM 1215 C C . LEU B 1 18 ? 1.052 -12.508 -19.797 1 46.09 18 LEU B C 1
ATOM 1217 O O . LEU B 1 18 ? 0.339 -11.602 -19.359 1 46.09 18 LEU B O 1
ATOM 1221 N N . GLU B 1 19 ? 2.143 -12.383 -20.5 1 44.41 19 GLU B N 1
ATOM 1222 C CA . GLU B 1 19 ? 2.549 -11.008 -20.766 1 44.41 19 GLU B CA 1
ATOM 1223 C C . GLU B 1 19 ? 1.446 -10.234 -21.484 1 44.41 19 GLU B C 1
ATOM 1225 O O . GLU B 1 19 ? 1.178 -9.078 -21.156 1 44.41 19 GLU B O 1
ATOM 1230 N N . ARG B 1 20 ? 0.982 -10.844 -22.453 1 42.84 20 ARG B N 1
ATOM 1231 C CA . ARG B 1 20 ? 0.011 -10.148 -23.281 1 42.84 20 ARG B CA 1
ATOM 1232 C C . ARG B 1 20 ? -1.262 -9.836 -22.516 1 42.84 20 ARG B C 1
ATOM 1234 O O . ARG B 1 20 ? -1.868 -8.773 -22.688 1 42.84 20 ARG B O 1
ATOM 1241 N N . LEU B 1 21 ? -1.667 -10.719 -21.688 1 42.66 21 LEU B N 1
ATOM 1242 C CA . LEU B 1 21 ? -2.898 -10.523 -20.938 1 42.66 21 LEU B CA 1
ATOM 1243 C C . LEU B 1 21 ? -2.686 -9.531 -19.797 1 42.66 21 LEU B C 1
ATOM 1245 O O . LEU B 1 21 ? -3.557 -8.703 -19.531 1 42.66 21 LEU B O 1
ATOM 1249 N N . VAL B 1 22 ? -1.667 -9.648 -19.125 1 47.47 22 VAL B N 1
ATOM 1250 C CA . VAL B 1 22 ? -1.36 -8.594 -18.156 1 47.47 22 VAL B CA 1
ATOM 1251 C C . VAL B 1 22 ? -1.545 -7.227 -18.812 1 47.47 22 VAL B C 1
ATOM 1253 O O . VAL B 1 22 ? -2.107 -6.312 -18.203 1 47.47 22 VAL B O 1
ATOM 1256 N N . GLU B 1 23 ? -1.189 -7.223 -20 1 45.72 23 GLU B N 1
ATOM 1257 C CA . GLU B 1 23 ? -1.336 -5.953 -20.703 1 45.72 23 GLU B CA 1
ATOM 1258 C C . GLU B 1 23 ? -2.807 -5.602 -20.906 1 45.72 23 GLU B C 1
ATOM 1260 O O . GLU B 1 23 ? -3.201 -4.441 -20.766 1 45.72 23 GLU B O 1
ATOM 1265 N N . ARG B 1 24 ? -3.596 -6.586 -21.359 1 43.38 24 ARG B N 1
ATOM 1266 C CA . ARG B 1 24 ? -4.984 -6.262 -21.672 1 43.38 24 ARG B CA 1
ATOM 1267 C C . ARG B 1 24 ? -5.777 -5.98 -20.406 1 43.38 24 ARG B C 1
ATOM 1269 O O . ARG B 1 24 ? -6.656 -5.117 -20.391 1 43.38 24 ARG B O 1
ATOM 1276 N N . THR B 1 25 ? -5.746 -6.973 -19.438 1 44.69 25 THR B N 1
ATOM 1277 C CA . THR B 1 25 ? -6.473 -6.785 -18.188 1 44.69 25 THR B CA 1
ATOM 1278 C C . THR B 1 25 ? -6.004 -5.523 -17.484 1 44.69 25 THR B C 1
ATOM 1280 O O . THR B 1 25 ? -6.801 -4.84 -16.828 1 44.69 25 THR B O 1
ATOM 1283 N N . ALA B 1 26 ? -4.758 -5.438 -17.453 1 42.47 26 ALA B N 1
ATOM 1284 C CA . ALA B 1 26 ? -4.348 -4.16 -16.875 1 42.47 26 ALA B CA 1
ATOM 1285 C C . ALA B 1 26 ? -5.148 -3.006 -17.469 1 42.47 26 ALA B C 1
ATOM 1287 O O . ALA B 1 26 ? -5.379 -1.996 -16.797 1 42.47 26 ALA B O 1
ATOM 1288 N N . LYS B 1 27 ? -5.691 -3.398 -18.688 1 41.84 27 LYS B N 1
ATOM 1289 C CA . LYS B 1 27 ? -6.32 -2.248 -19.328 1 41.84 27 LYS B CA 1
ATOM 1290 C C . LYS B 1 27 ? -7.789 -2.131 -18.938 1 41.84 27 LYS B C 1
ATOM 1292 O O . LYS B 1 27 ? -8.422 -1.104 -19.188 1 41.84 27 LYS B O 1
ATOM 1297 N N . SER B 1 28 ? -8.586 -3.303 -18.922 1 38.97 28 SER B N 1
ATOM 1298 C CA . SER B 1 28 ? -10.031 -3.088 -18.938 1 38.97 28 SER B CA 1
ATOM 1299 C C . SER B 1 28 ? -10.5 -2.402 -17.656 1 38.97 28 SER B C 1
ATOM 1301 O O . SER B 1 28 ? -11.422 -1.579 -17.688 1 38.97 28 SER B O 1
ATOM 1303 N N . GLY B 1 29 ? -11.086 -3.377 -16.547 1 38.53 29 GLY B N 1
ATOM 1304 C CA . GLY B 1 29 ? -11.938 -2.717 -15.562 1 38.53 29 GLY B CA 1
ATOM 1305 C C . GLY B 1 29 ? -11.32 -1.452 -14.992 1 38.53 29 GLY B C 1
ATOM 1306 O O . GLY B 1 29 ? -10.195 -1.093 -15.344 1 38.53 29 GLY B O 1
ATOM 1307 N N . ASN B 1 30 ? -12.203 -0.744 -13.922 1 45.09 30 ASN B N 1
ATOM 1308 C CA . ASN B 1 30 ? -11.703 0.336 -13.078 1 45.09 30 ASN B CA 1
ATOM 1309 C C . ASN B 1 30 ? -10.195 0.236 -12.883 1 45.09 30 ASN B C 1
ATOM 1311 O O . ASN B 1 30 ? -9.617 -0.848 -12.992 1 45.09 30 ASN B O 1
ATOM 1315 N N . ASP B 1 31 ? -9.375 0.964 -12.234 1 53.56 31 ASP B N 1
ATOM 1316 C CA . ASP B 1 31 ? -8.242 1.837 -12.516 1 53.56 31 ASP B CA 1
ATOM 1317 C C . ASP B 1 31 ? -6.922 1.147 -12.172 1 53.56 31 ASP B C 1
ATOM 1319 O O . ASP B 1 31 ? -5.902 1.811 -11.977 1 53.56 31 ASP B O 1
ATOM 1323 N N . GLY B 1 32 ? -6.762 -0.275 -12.336 1 73.56 32 GLY B N 1
ATOM 1324 C CA . GLY B 1 32 ? -5.414 -0.807 -12.211 1 73.56 32 GLY B CA 1
ATOM 1325 C C . GLY B 1 32 ? -5.02 -1.11 -10.781 1 73.56 32 GLY B C 1
ATOM 1326 O O . GLY B 1 32 ? -3.887 -1.518 -10.516 1 73.56 32 GLY B O 1
ATOM 1327 N N . TYR B 1 33 ? -6.102 -1.021 -9.898 1 85.94 33 TYR B N 1
ATOM 1328 C CA . TYR B 1 33 ? -5.762 -1.278 -8.5 1 85.94 33 TYR B CA 1
ATOM 1329 C C . TYR B 1 33 ? -6.199 -2.676 -8.086 1 85.94 33 TYR B C 1
ATOM 1331 O O . TYR B 1 33 ? -7.254 -3.156 -8.508 1 85.94 33 TYR B O 1
ATOM 1339 N N . PRO B 1 34 ? -5.527 -3.445 -7.207 1 94.62 34 PRO B N 1
ATOM 1340 C CA . PRO B 1 34 ? -4.188 -3.064 -6.75 1 94.62 34 PRO B CA 1
ATOM 1341 C C . PRO B 1 34 ? -3.1 -3.398 -7.77 1 94.62 34 PRO B C 1
ATOM 1343 O O . PRO B 1 34 ? -3.209 -4.395 -8.492 1 94.62 34 PRO B O 1
ATOM 1346 N N . PRO B 1 35 ? -2.141 -2.523 -7.852 1 93.19 35 PRO B N 1
ATOM 1347 C CA . PRO B 1 35 ? -0.98 -2.928 -8.648 1 93.19 35 PRO B CA 1
ATOM 1348 C C . PRO B 1 35 ? -0.337 -4.215 -8.141 1 93.19 35 PRO B C 1
ATOM 1350 O O . PRO B 1 35 ? -0.455 -4.547 -6.961 1 93.19 35 PRO B O 1
ATOM 1353 N N . PHE B 1 36 ? 0.305 -4.914 -9.094 1 93.19 36 PHE B N 1
ATOM 1354 C CA . PHE B 1 36 ? 0.859 -6.199 -8.688 1 93.19 36 PHE B CA 1
ATOM 1355 C C . PHE B 1 36 ? 2.113 -6.531 -9.484 1 93.19 36 PHE B C 1
ATOM 1357 O O . PHE B 1 36 ? 2.348 -5.957 -10.547 1 93.19 36 PHE B O 1
ATOM 1364 N N . ASN B 1 37 ? 2.947 -7.383 -8.891 1 92.75 37 ASN B N 1
ATOM 1365 C CA . ASN B 1 37 ? 4.094 -8.008 -9.547 1 92.75 37 ASN B CA 1
ATOM 1366 C C . ASN B 1 37 ? 3.871 -9.508 -9.758 1 92.75 37 ASN B C 1
ATOM 1368 O O . ASN B 1 37 ? 3.162 -10.148 -8.977 1 92.75 37 ASN B O 1
ATOM 1372 N N . ILE B 1 38 ? 4.379 -10 -10.836 1 90.94 38 ILE B N 1
ATOM 1373 C CA . ILE B 1 38 ? 4.539 -11.438 -11.016 1 90.94 38 ILE B CA 1
ATOM 1374 C C . ILE B 1 38 ? 6.008 -11.766 -11.273 1 90.94 38 ILE B C 1
ATOM 1376 O O . ILE B 1 38 ? 6.637 -11.188 -12.156 1 90.94 38 ILE B O 1
ATOM 1380 N N . GLU B 1 39 ? 6.496 -12.648 -10.367 1 91.25 39 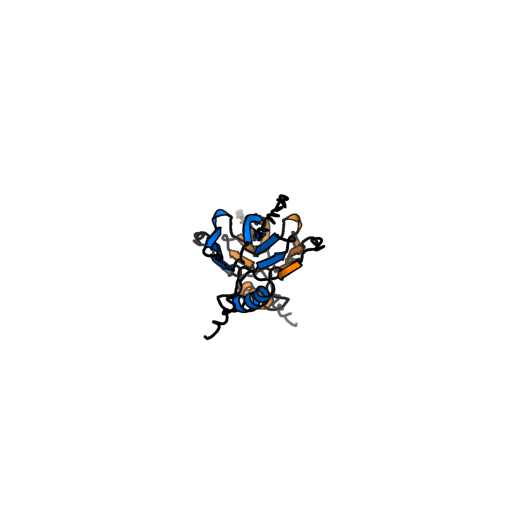GLU B N 1
ATOM 1381 C CA . GLU B 1 39 ? 7.898 -13.016 -10.531 1 91.25 39 GLU B CA 1
ATOM 1382 C C . GLU B 1 39 ? 8.07 -14.531 -10.547 1 91.25 39 GLU B C 1
ATOM 1384 O O . GLU B 1 39 ? 7.246 -15.258 -9.984 1 91.25 39 GLU B O 1
ATOM 1389 N N . GLN B 1 40 ? 9.094 -14.906 -11.305 1 87.75 40 GLN B N 1
ATOM 1390 C CA . GLN B 1 40 ? 9.555 -16.281 -11.18 1 87.75 40 GLN B CA 1
ATOM 1391 C C . GLN B 1 40 ? 10.555 -16.422 -10.039 1 87.75 40 GLN B C 1
ATOM 1393 O O . GLN B 1 40 ? 11.633 -15.836 -10.078 1 87.75 40 GLN B O 1
ATOM 1398 N N . SER B 1 41 ? 10.188 -17.156 -9.039 1 85.06 41 SER B N 1
ATOM 1399 C CA . SER B 1 41 ? 11.008 -17.234 -7.836 1 85.06 41 SER B CA 1
ATOM 1400 C C . SER B 1 41 ? 11.984 -18.406 -7.914 1 85.06 41 SER B C 1
ATOM 1402 O O . SER B 1 41 ? 13 -18.422 -7.215 1 85.06 41 SER B O 1
ATOM 1404 N N . SER B 1 42 ? 11.672 -19.406 -8.562 1 83.62 42 SER B N 1
ATOM 1405 C CA . SER B 1 42 ? 12.508 -20.578 -8.828 1 83.62 42 SER B CA 1
ATOM 1406 C C . SER B 1 42 ? 12.117 -21.266 -10.133 1 83.62 42 SER B C 1
ATOM 1408 O O . SER B 1 42 ? 11.297 -20.734 -10.891 1 83.62 42 SER B O 1
ATOM 1410 N N . GLU B 1 43 ? 12.75 -22.344 -10.438 1 81.88 43 GLU B N 1
ATOM 1411 C CA . GLU B 1 43 ? 12.438 -23.094 -11.656 1 81.88 43 GLU B CA 1
ATOM 1412 C C . GLU B 1 43 ? 10.953 -23.438 -11.727 1 81.88 43 GLU B C 1
ATOM 1414 O O . GLU B 1 43 ? 10.344 -23.406 -12.797 1 81.88 43 GLU B O 1
ATOM 1419 N N . ASN B 1 44 ? 10.383 -23.766 -10.594 1 86.88 44 ASN B N 1
ATOM 1420 C CA . ASN B 1 44 ? 8.984 -24.172 -10.57 1 86.88 44 ASN B CA 1
ATOM 1421 C C . ASN B 1 44 ? 8.156 -23.25 -9.664 1 86.88 44 ASN B C 1
ATOM 1423 O O . ASN B 1 44 ? 7.059 -23.625 -9.234 1 86.88 44 ASN B O 1
ATOM 1427 N N . GLY B 1 45 ? 8.773 -22.156 -9.266 1 89.06 45 GLY B N 1
ATOM 1428 C CA . GLY B 1 45 ? 8.109 -21.297 -8.297 1 89.06 45 GLY B CA 1
ATOM 1429 C C . GLY B 1 45 ? 7.797 -19.922 -8.852 1 89.06 45 GLY B C 1
ATOM 1430 O O . GLY B 1 45 ? 8.586 -19.344 -9.617 1 89.06 45 GLY B O 1
ATOM 1431 N N . PHE B 1 46 ? 6.594 -19.391 -8.5 1 89.5 46 PHE B N 1
ATOM 1432 C CA . PHE B 1 46 ? 6.156 -18.062 -8.867 1 89.5 46 PHE B CA 1
ATOM 1433 C C . PHE B 1 46 ? 5.605 -17.312 -7.652 1 89.5 46 PHE B C 1
ATOM 1435 O O . PHE B 1 46 ? 5.156 -17.938 -6.688 1 89.5 46 PHE B O 1
ATOM 1442 N N . ARG B 1 47 ? 5.727 -16.062 -7.828 1 94.19 47 ARG B N 1
ATOM 1443 C CA . ARG B 1 47 ? 5.129 -15.25 -6.773 1 94.19 47 ARG B CA 1
ATOM 1444 C C . ARG B 1 47 ? 4.336 -14.094 -7.359 1 94.19 47 ARG B C 1
ATOM 1446 O O . ARG B 1 47 ? 4.816 -13.391 -8.258 1 94.19 47 ARG B O 1
ATOM 1453 N N . ILE B 1 48 ? 3.133 -13.977 -6.918 1 93.88 48 ILE B N 1
ATOM 1454 C CA . ILE B 1 48 ? 2.324 -12.789 -7.184 1 93.88 48 ILE B CA 1
ATOM 1455 C C . ILE B 1 48 ? 2.34 -11.875 -5.961 1 93.88 48 ILE B C 1
ATOM 1457 O O . ILE B 1 48 ? 2.084 -12.32 -4.84 1 93.88 48 ILE B O 1
ATOM 1461 N N . THR B 1 49 ? 2.711 -10.648 -6.164 1 96.81 49 THR B N 1
ATOM 1462 C CA . THR B 1 49 ? 2.695 -9.664 -5.082 1 96.81 49 THR B CA 1
ATOM 1463 C C . THR B 1 49 ? 1.717 -8.539 -5.387 1 96.81 49 THR B C 1
ATOM 1465 O O . THR B 1 49 ? 1.772 -7.934 -6.457 1 96.81 49 THR B O 1
ATOM 1468 N N . LEU B 1 50 ? 0.762 -8.281 -4.484 1 96.88 50 LEU B N 1
ATOM 1469 C CA . LEU B 1 50 ? -0.193 -7.191 -4.617 1 96.88 50 LEU B CA 1
ATOM 1470 C C . LEU B 1 50 ? 0.08 -6.102 -3.584 1 96.88 50 LEU B C 1
ATOM 1472 O O . LEU B 1 50 ? 0.351 -6.402 -2.42 1 96.88 50 LEU B O 1
ATOM 1476 N N . ALA B 1 51 ? 0.035 -4.855 -4.004 1 97.31 51 ALA B N 1
ATOM 1477 C CA . ALA B 1 51 ? 0.073 -3.742 -3.057 1 97.31 51 ALA B CA 1
ATOM 1478 C C . ALA B 1 51 ? -1.325 -3.416 -2.539 1 97.31 51 ALA B C 1
ATOM 1480 O O . ALA B 1 51 ? -2.139 -2.83 -3.256 1 97.31 51 ALA B O 1
ATOM 1481 N N . VAL B 1 52 ? -1.595 -3.768 -1.239 1 97.56 52 VAL B N 1
ATOM 1482 C CA . VAL B 1 52 ? -2.941 -3.635 -0.692 1 97.56 52 VAL B CA 1
ATOM 1483 C C . VAL B 1 52 ? -2.889 -2.877 0.632 1 97.56 52 VAL B C 1
ATOM 1485 O O . VAL B 1 52 ? -3.527 -3.277 1.609 1 97.56 52 VAL B O 1
ATOM 1488 N N . ALA B 1 53 ? -2.16 -1.773 0.588 1 97.12 53 ALA B N 1
ATOM 1489 C CA . ALA B 1 53 ? -2.057 -0.941 1.784 1 97.12 53 ALA B CA 1
ATOM 1490 C C . ALA B 1 53 ? -3.43 -0.69 2.398 1 97.12 53 ALA B C 1
ATOM 1492 O O . ALA B 1 53 ? -4.379 -0.345 1.691 1 97.12 53 ALA B O 1
ATOM 1493 N N . GLY B 1 54 ? -3.523 -0.893 3.707 1 96.25 54 GLY B N 1
ATOM 1494 C CA . GLY B 1 54 ? -4.742 -0.609 4.441 1 96.25 54 GLY B CA 1
ATOM 1495 C C . GLY B 1 54 ? -5.566 -1.851 4.738 1 96.25 54 GLY B C 1
ATOM 1496 O O . GLY B 1 54 ? -6.457 -1.823 5.586 1 96.25 54 GLY B O 1
ATOM 1497 N N . PHE B 1 55 ? -5.25 -2.914 4 1 97.12 55 PHE B N 1
ATOM 1498 C CA . PHE B 1 55 ? -5.984 -4.152 4.223 1 97.12 55 PHE B CA 1
ATOM 1499 C C . PHE B 1 55 ? -5.273 -5.027 5.246 1 97.12 55 PHE B C 1
ATOM 1501 O O . PHE B 1 55 ? -4.043 -5.105 5.254 1 97.12 55 PHE B O 1
ATOM 1508 N N . ARG B 1 56 ? -6.094 -5.691 6.086 1 97 56 ARG B N 1
ATOM 1509 C CA . ARG B 1 56 ? -5.605 -6.699 7.02 1 97 56 ARG B CA 1
ATOM 1510 C C . ARG B 1 56 ? -5.859 -8.109 6.492 1 97 56 ARG B C 1
ATOM 1512 O O . ARG B 1 56 ? -6.59 -8.289 5.516 1 97 56 ARG B O 1
ATOM 1519 N N . GLU B 1 57 ? -5.164 -9.016 7.109 1 97.38 57 GLU B N 1
ATOM 1520 C CA . GLU B 1 57 ? -5.371 -10.406 6.719 1 97.38 57 GLU B CA 1
ATOM 1521 C C . GLU B 1 57 ? -6.852 -10.773 6.73 1 97.38 57 GLU B C 1
ATOM 1523 O O . GLU B 1 57 ? -7.336 -11.453 5.828 1 97.38 57 GLU B O 1
ATOM 1528 N N . ALA B 1 58 ? -7.566 -10.297 7.75 1 96.69 58 ALA B N 1
ATOM 1529 C CA . ALA B 1 58 ? -8.977 -10.633 7.918 1 96.69 58 ALA B CA 1
ATOM 1530 C C . ALA B 1 58 ? -9.828 -10 6.816 1 96.69 58 ALA B C 1
ATOM 1532 O O . ALA B 1 58 ? -10.984 -10.375 6.621 1 96.69 58 ALA B O 1
ATOM 1533 N N . ASP B 1 59 ? -9.273 -9.039 6.09 1 97.44 59 ASP B N 1
ATOM 1534 C CA . ASP B 1 59 ? -10.016 -8.328 5.051 1 97.44 59 ASP B CA 1
ATOM 1535 C C . ASP B 1 59 ? -9.883 -9.039 3.703 1 97.44 59 ASP B C 1
ATOM 1537 O O . ASP B 1 59 ? -10.539 -8.656 2.732 1 97.44 59 ASP B O 1
ATOM 1541 N N . ILE B 1 60 ? -9.023 -10.086 3.596 1 98 60 ILE B N 1
ATOM 1542 C CA . ILE B 1 60 ? -8.648 -10.625 2.293 1 98 60 ILE B CA 1
ATOM 1543 C C . ILE B 1 60 ? -9.055 -12.094 2.203 1 98 60 ILE B C 1
ATOM 1545 O O . ILE B 1 60 ? -8.828 -12.867 3.139 1 98 60 ILE B O 1
ATOM 1549 N N . ALA B 1 61 ? -9.656 -12.43 1.152 1 98.25 61 ALA B N 1
ATOM 1550 C CA . ALA B 1 61 ? -10 -13.812 0.832 1 98.25 61 ALA B CA 1
ATOM 1551 C C . ALA B 1 61 ? -9.281 -14.273 -0.434 1 98.25 61 ALA B C 1
ATOM 1553 O O . ALA B 1 61 ? -9.242 -13.547 -1.431 1 98.25 61 ALA B O 1
ATOM 1554 N N . ILE B 1 62 ? -8.68 -15.445 -0.368 1 97.94 62 ILE B N 1
ATOM 1555 C CA . ILE B 1 62 ? -7.992 -16.047 -1.507 1 97.94 62 ILE B CA 1
ATOM 1556 C C . ILE B 1 62 ? -8.617 -17.406 -1.821 1 97.94 62 ILE B C 1
ATOM 1558 O O . ILE B 1 62 ? -8.656 -18.297 -0.963 1 97.94 62 ILE B O 1
ATOM 1562 N N . THR B 1 63 ? -9.094 -17.531 -3.051 1 97.5 63 THR B N 1
ATOM 1563 C CA . THR B 1 63 ? -9.695 -18.797 -3.455 1 97.5 63 THR B CA 1
ATOM 1564 C C . THR B 1 63 ? -9.203 -19.203 -4.836 1 97.5 63 THR B C 1
ATOM 1566 O O . THR B 1 63 ? -8.727 -18.375 -5.605 1 97.5 63 THR B O 1
ATOM 1569 N N . VAL B 1 64 ? -9.227 -20.469 -5.047 1 93.94 64 VAL B N 1
ATOM 1570 C CA . VAL B 1 64 ? -8.961 -21.016 -6.375 1 93.94 64 VAL B CA 1
ATOM 1571 C C . VAL B 1 64 ? -10.172 -21.812 -6.859 1 93.94 64 VAL B C 1
ATOM 1573 O O . VAL B 1 64 ? -10.617 -22.75 -6.188 1 93.94 64 VAL B O 1
ATOM 1576 N N . GLU B 1 65 ? -10.711 -21.344 -7.969 1 90.19 65 GLU B N 1
ATOM 1577 C CA . GLU B 1 65 ? -11.828 -22.047 -8.594 1 90.19 65 GLU B CA 1
ATOM 1578 C C . GLU B 1 65 ? -11.609 -22.203 -10.094 1 90.19 65 GLU B C 1
ATOM 1580 O O . GLU B 1 65 ? -11.391 -21.234 -10.805 1 90.19 65 GLU B O 1
ATOM 1585 N N . ASP B 1 66 ? -11.734 -23.469 -10.609 1 88.44 66 ASP B N 1
ATOM 1586 C CA . ASP B 1 66 ? -11.57 -23.781 -12.023 1 88.44 66 ASP B CA 1
ATOM 1587 C C . ASP B 1 66 ? -10.312 -23.125 -12.594 1 88.44 66 ASP B C 1
ATOM 1589 O O . ASP B 1 66 ? -10.367 -22.438 -13.609 1 88.44 66 ASP B O 1
ATOM 1593 N N . ARG B 1 67 ? -9.18 -23.188 -11.922 1 86.12 67 ARG B N 1
ATOM 1594 C CA . ARG B 1 67 ? -7.855 -22.719 -12.32 1 86.12 67 ARG B CA 1
ATOM 1595 C C . ARG B 1 67 ? -7.801 -21.188 -12.312 1 86.12 67 ARG B C 1
ATOM 1597 O O . ARG B 1 67 ? -7.059 -20.594 -13.094 1 86.12 67 ARG B O 1
ATOM 1604 N N . GLN B 1 68 ? -8.742 -20.719 -11.594 1 88.38 68 GLN B N 1
ATOM 1605 C CA . GLN B 1 68 ? -8.727 -19.266 -11.43 1 88.38 68 GLN B CA 1
ATOM 1606 C C . GLN B 1 68 ? -8.43 -18.875 -9.984 1 88.38 68 GLN B C 1
ATOM 1608 O O . GLN B 1 68 ? -9.18 -19.219 -9.07 1 88.38 68 GLN B O 1
ATOM 1613 N N . LEU B 1 69 ? -7.312 -18.234 -9.781 1 92 69 LEU B N 1
ATOM 1614 C CA . LEU B 1 69 ? -6.988 -17.656 -8.484 1 92 69 LEU B CA 1
ATOM 1615 C C . LEU B 1 69 ? -7.707 -16.328 -8.289 1 92 69 LEU B C 1
ATOM 1617 O O . LEU B 1 69 ? -7.527 -15.391 -9.078 1 92 69 LEU B O 1
ATOM 1621 N N . MET B 1 70 ? -8.531 -16.312 -7.297 1 94.31 70 MET B N 1
ATOM 1622 C CA . MET B 1 70 ? -9.273 -15.086 -7 1 94.31 70 MET B CA 1
ATOM 1623 C C . MET B 1 70 ? -8.836 -14.492 -5.668 1 94.31 70 MET B C 1
ATOM 1625 O O . MET B 1 70 ? -8.8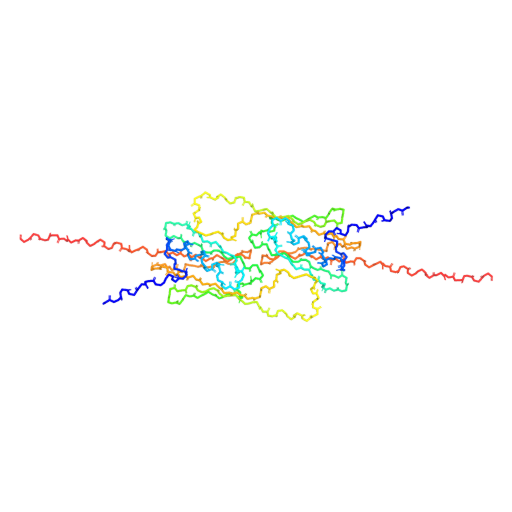05 -15.18 -4.652 1 94.31 70 MET B O 1
ATOM 1629 N N . ILE B 1 71 ? -8.43 -13.234 -5.746 1 96.06 71 ILE B N 1
ATOM 1630 C CA . ILE B 1 71 ? -8.07 -12.5 -4.539 1 96.06 71 ILE B CA 1
ATOM 1631 C C . ILE B 1 71 ? -9.023 -11.328 -4.348 1 96.06 71 ILE B C 1
ATOM 1633 O O . ILE B 1 71 ? -9.156 -10.469 -5.227 1 96.06 71 ILE B O 1
ATOM 1637 N N . ARG B 1 72 ? -9.68 -11.414 -3.174 1 96.62 72 ARG B N 1
ATOM 1638 C CA . ARG B 1 72 ? -10.664 -10.383 -2.873 1 96.62 72 ARG B CA 1
ATOM 1639 C C . ARG B 1 72 ? -10.344 -9.688 -1.552 1 96.62 72 ARG B C 1
ATOM 1641 O O . ARG B 1 72 ? -9.969 -10.344 -0.577 1 96.62 72 ARG B O 1
ATOM 1648 N N . GLY B 1 73 ? -10.461 -8.352 -1.596 1 97.06 73 GLY B N 1
ATOM 1649 C CA . GLY B 1 73 ? -10.336 -7.562 -0.381 1 97.06 73 GLY B CA 1
ATOM 1650 C C . GLY B 1 73 ? -11.562 -6.715 -0.096 1 97.06 73 GLY B C 1
ATOM 1651 O O . GLY B 1 73 ? -12.188 -6.191 -1.02 1 97.06 73 GLY B O 1
ATOM 1652 N N . ARG B 1 74 ? -11.883 -6.652 1.193 1 95.88 74 ARG B N 1
ATOM 1653 C CA . ARG B 1 74 ? -12.961 -5.77 1.64 1 95.88 74 ARG B CA 1
ATOM 1654 C C . ARG B 1 74 ? -12.68 -5.23 3.039 1 95.88 74 ARG B C 1
ATOM 1656 O O . ARG B 1 74 ? -12.57 -6 3.996 1 95.88 74 ARG B O 1
ATOM 1663 N N . GLN B 1 75 ? -12.516 -3.895 3.057 1 92.25 75 GLN B N 1
ATOM 1664 C CA . GLN B 1 75 ? -12.344 -3.279 4.367 1 92.25 75 GLN B CA 1
ATOM 1665 C C . GLN B 1 75 ? -13.695 -2.953 5.004 1 92.25 75 GLN B C 1
ATOM 1667 O O . GLN B 1 75 ? -14.648 -2.613 4.305 1 92.25 75 GLN B O 1
ATOM 1672 N N . ALA B 1 76 ? -13.719 -3.17 6.285 1 80.62 76 ALA B N 1
ATOM 1673 C CA . ALA B 1 76 ? -14.945 -2.822 7 1 80.62 76 ALA B CA 1
ATOM 1674 C C . ALA B 1 76 ? -15.227 -1.325 6.91 1 80.62 76 ALA B C 1
ATOM 1676 O O . ALA B 1 76 ? -14.305 -0.52 6.793 1 80.62 76 ALA B O 1
ATOM 1677 N N . ASP B 1 77 ? -16.5 -1.076 6.688 1 69.19 77 ASP B N 1
ATOM 1678 C CA . ASP B 1 77 ? -16.922 0.324 6.648 1 69.19 77 ASP B CA 1
ATOM 1679 C C . ASP B 1 77 ? -16.484 1.061 7.91 1 69.19 77 ASP B C 1
ATOM 1681 O O . ASP B 1 77 ? -16.641 0.554 9.023 1 69.19 77 ASP B O 1
ATOM 1685 N N . GLU B 1 78 ? -15.375 1.701 7.781 1 62.53 78 GLU B N 1
ATOM 1686 C CA . GLU B 1 78 ? -15.102 2.525 8.961 1 62.53 78 GLU B CA 1
ATOM 1687 C C . GLU B 1 78 ? -16.219 3.549 9.18 1 62.53 78 GLU B C 1
ATOM 1689 O O . GLU B 1 78 ? -16.828 4.031 8.219 1 62.53 78 GLU B O 1
ATOM 1694 N N . VAL B 1 79 ? -16.891 3.447 10.297 1 56.16 79 VAL B N 1
ATOM 1695 C CA . VAL B 1 79 ? -17.891 4.43 10.695 1 56.16 79 VAL B CA 1
ATOM 1696 C C . VAL B 1 79 ? -17.391 5.84 10.383 1 56.16 79 VAL B C 1
ATOM 1698 O O . VAL B 1 79 ? -16.391 6.285 10.945 1 56.16 79 VAL B O 1
ATOM 1701 N N . ASP B 1 80 ? -17.281 6.117 9.141 1 55.91 80 ASP B N 1
ATOM 1702 C CA . ASP B 1 80 ? -16.906 7.473 8.75 1 55.91 80 ASP B CA 1
ATOM 1703 C C . ASP B 1 80 ? -17.641 8.508 9.609 1 55.91 80 ASP B C 1
ATOM 1705 O O . ASP B 1 80 ? -17.688 9.688 9.25 1 55.91 80 ASP B O 1
ATOM 1709 N N . GLU B 1 81 ? -18.266 8.094 10.664 1 56.22 81 GLU B N 1
ATOM 1710 C CA . GLU B 1 81 ? -19.062 9.125 11.32 1 56.22 81 GLU B CA 1
ATOM 1711 C C . GLU B 1 81 ? -18.172 10.18 11.969 1 56.22 81 GLU B C 1
ATOM 1713 O O . GLU B 1 81 ? -17.328 9.852 12.805 1 56.22 81 GLU B O 1
ATOM 1718 N N . GLY B 1 82 ? -18.078 11.312 11.164 1 63.59 82 GLY B N 1
ATOM 1719 C CA . GLY B 1 82 ? -17.562 12.555 11.703 1 63.59 82 GLY B CA 1
ATOM 1720 C C . GLY B 1 82 ? -16.188 12.914 11.172 1 63.59 82 GLY B C 1
ATOM 1721 O O . GLY B 1 82 ? -15.648 13.977 11.484 1 63.59 82 GLY B O 1
ATOM 1722 N N . ARG B 1 83 ? -15.617 11.961 10.266 1 73.38 83 ARG B N 1
ATOM 1723 C CA . ARG B 1 83 ? -14.297 12.344 9.766 1 73.38 83 ARG B CA 1
ATOM 1724 C C . ARG B 1 83 ? -14.422 13.211 8.516 1 73.38 83 ARG B C 1
ATOM 1726 O O . ARG B 1 83 ? -15.242 12.93 7.641 1 73.38 83 ARG B O 1
ATOM 1733 N N . VAL B 1 84 ? -13.844 14.359 8.625 1 83.44 84 VAL B N 1
ATOM 1734 C CA . VAL B 1 84 ? -13.852 15.289 7.5 1 83.44 84 VAL B CA 1
ATOM 1735 C C . VAL B 1 84 ? -12.562 15.133 6.695 1 83.44 84 VAL B C 1
ATOM 1737 O O . VAL B 1 84 ? -11.477 15.43 7.191 1 83.44 84 VAL B O 1
ATOM 1740 N N . PHE B 1 85 ? -12.758 14.594 5.449 1 85.19 85 PHE B N 1
ATOM 1741 C CA . PHE B 1 85 ? -11.602 14.461 4.578 1 85.19 85 PHE B CA 1
ATOM 1742 C C . PHE B 1 85 ? -11.336 15.766 3.828 1 85.19 85 PHE B C 1
ATOM 1744 O O . PHE B 1 85 ? -12.234 16.297 3.174 1 85.19 85 PHE B O 1
ATOM 1751 N N . LEU B 1 86 ? -10.211 16.188 4.086 1 82.62 86 LEU B N 1
ATOM 1752 C CA . LEU B 1 86 ? -9.781 17.375 3.354 1 82.62 86 LEU B CA 1
ATOM 1753 C C . LEU B 1 86 ? -9.18 16.984 2.004 1 82.62 86 LEU B C 1
ATOM 1755 O O . LEU B 1 86 ? -9.234 17.766 1.053 1 82.62 86 LEU B O 1
ATOM 1759 N N . HIS B 1 87 ? -8.578 15.867 1.892 1 87.38 87 HIS B N 1
ATOM 1760 C CA . HIS B 1 87 ? -8.039 15.25 0.682 1 87.38 87 HIS B CA 1
ATOM 1761 C C . HIS B 1 87 ? -8.133 13.727 0.755 1 87.38 87 HIS B C 1
ATOM 1763 O O . HIS B 1 87 ? -7.797 13.133 1.782 1 87.38 87 HIS B O 1
ATOM 1769 N N . ARG B 1 88 ? -8.562 13.18 -0.407 1 88.25 88 ARG B N 1
ATOM 1770 C CA . ARG B 1 88 ? -8.719 11.727 -0.432 1 88.25 88 ARG B CA 1
ATOM 1771 C C . ARG B 1 88 ? -8.031 11.117 -1.65 1 88.25 88 ARG B C 1
ATOM 1773 O O . ARG B 1 88 ? -8.508 11.273 -2.779 1 88.25 88 ARG B O 1
ATOM 1780 N N . GLY B 1 89 ? -6.93 10.477 -1.342 1 89.62 89 GLY B N 1
ATOM 1781 C CA . GLY B 1 89 ? -6.215 9.781 -2.398 1 89.62 89 GLY B CA 1
ATOM 1782 C C . GLY B 1 89 ? -6.25 8.273 -2.246 1 89.62 89 GLY B C 1
ATOM 1783 O O . GLY B 1 89 ? -5.812 7.543 -3.139 1 89.62 89 GLY B O 1
ATOM 1784 N N . ILE B 1 90 ? -6.676 7.887 -1.076 1 91.25 90 ILE B N 1
ATOM 1785 C CA . ILE B 1 90 ? -6.797 6.469 -0.765 1 91.25 90 ILE B CA 1
ATOM 1786 C C . ILE B 1 90 ? -8.273 6.105 -0.576 1 91.25 90 ILE B C 1
ATOM 1788 O O . ILE B 1 90 ? -8.758 6.023 0.555 1 91.25 90 ILE B O 1
ATOM 1792 N N . ALA B 1 91 ? -8.93 5.816 -1.633 1 84.56 91 ALA B N 1
ATOM 1793 C CA . ALA B 1 91 ? -10.383 5.68 -1.574 1 84.56 91 ALA B CA 1
ATOM 1794 C C . ALA B 1 91 ? -10.797 4.219 -1.688 1 84.56 91 ALA B C 1
ATOM 1796 O O . ALA B 1 91 ? -11.898 3.846 -1.261 1 84.56 91 ALA B O 1
ATOM 1797 N N . ALA B 1 92 ? -9.922 3.383 -2.184 1 84.56 92 ALA B N 1
ATOM 1798 C CA . ALA B 1 92 ? -10.32 2 -2.436 1 84.56 92 ALA B CA 1
ATOM 1799 C C . ALA B 1 92 ? -10.555 1.251 -1.127 1 84.56 92 ALA B C 1
ATOM 1801 O O . ALA B 1 92 ? -9.688 1.231 -0.249 1 84.56 92 ALA B O 1
ATOM 1802 N N . ARG B 1 93 ? -11.758 0.725 -0.993 1 91.94 93 ARG B N 1
ATOM 1803 C CA . ARG B 1 93 ? -12.125 -0.038 0.197 1 91.94 93 ARG B CA 1
ATOM 1804 C C . ARG B 1 93 ? -12.367 -1.504 -0.145 1 91.94 93 ARG B C 1
ATOM 1806 O O . ARG B 1 93 ? -12.602 -2.324 0.745 1 91.94 93 ARG B O 1
ATOM 1813 N N . ALA B 1 94 ? -12.352 -1.72 -1.338 1 94.38 94 ALA B N 1
ATOM 1814 C CA . ALA B 1 94 ? -12.492 -3.082 -1.842 1 94.38 94 ALA B CA 1
ATOM 1815 C C . ALA B 1 94 ? -11.727 -3.27 -3.146 1 94.38 94 ALA B C 1
ATOM 1817 O O . ALA B 1 94 ? -11.445 -2.299 -3.854 1 94.38 94 ALA B O 1
ATOM 1818 N N . PHE B 1 95 ? -11.359 -4.512 -3.385 1 93.31 95 PHE B N 1
ATOM 1819 C CA . PHE B 1 95 ? -10.742 -4.844 -4.66 1 93.31 95 PHE B CA 1
ATOM 1820 C C . PHE B 1 95 ? -10.953 -6.312 -5.008 1 93.31 95 PHE B C 1
ATOM 1822 O O . PHE B 1 95 ? -11.344 -7.105 -4.145 1 93.31 95 PHE B O 1
ATOM 1829 N N . GLN B 1 96 ? -10.758 -6.574 -6.27 1 93.62 96 GLN B N 1
ATOM 1830 C CA . GLN B 1 96 ? -10.766 -7.953 -6.746 1 93.62 96 GLN B CA 1
ATOM 1831 C C . GLN B 1 96 ? -9.766 -8.148 -7.883 1 93.62 96 GLN B C 1
ATOM 1833 O O . GLN B 1 96 ? -9.711 -7.34 -8.812 1 93.62 96 GLN B O 1
ATOM 1838 N N . ARG B 1 97 ? -8.906 -9.148 -7.605 1 91.62 97 ARG B N 1
ATOM 1839 C CA . ARG B 1 97 ? -7.98 -9.562 -8.656 1 91.62 97 ARG B CA 1
ATOM 1840 C C . ARG B 1 97 ? -8.117 -11.055 -8.953 1 91.62 97 ARG B C 1
ATOM 1842 O O . ARG B 1 97 ? -8.281 -11.859 -8.031 1 91.62 97 ARG B O 1
ATOM 1849 N N . SER B 1 98 ? -7.973 -11.297 -10.258 1 90.81 98 SER B N 1
ATOM 1850 C CA . SER B 1 98 ? -8.016 -12.703 -10.641 1 90.81 98 SER B CA 1
ATOM 1851 C C . SER B 1 98 ? -6.887 -13.047 -11.609 1 90.81 98 SER B C 1
ATOM 1853 O O . SER B 1 98 ? -6.488 -12.211 -12.43 1 90.81 98 SER B O 1
ATOM 1855 N N . PHE B 1 99 ? -6.41 -14.273 -11.43 1 88.38 99 PHE B N 1
ATOM 1856 C CA . PHE B 1 99 ? -5.34 -14.805 -12.273 1 88.38 99 PHE B CA 1
ATOM 1857 C C . PHE B 1 99 ? -5.668 -16.219 -12.742 1 88.38 99 PHE B C 1
ATOM 1859 O O . PHE B 1 99 ? -6.141 -17.047 -11.953 1 88.38 99 PHE B O 1
ATOM 1866 N N . VAL B 1 100 ? -5.426 -16.484 -13.984 1 89 100 VAL B N 1
ATOM 1867 C CA . VAL B 1 100 ? -5.609 -17.828 -14.484 1 89 100 VAL B CA 1
ATOM 1868 C C . VAL B 1 100 ? -4.34 -18.656 -14.25 1 89 100 VAL B C 1
ATOM 1870 O O . VAL B 1 100 ? -3.24 -18.219 -14.602 1 89 100 VAL B O 1
ATOM 1873 N N . LEU B 1 101 ? -4.586 -19.797 -13.648 1 86.5 101 LEU B N 1
ATOM 1874 C CA . LEU B 1 101 ? -3.455 -20.672 -13.344 1 86.5 101 LEU B CA 1
ATOM 1875 C C . LEU B 1 101 ? -3.275 -21.719 -14.438 1 86.5 101 LEU B C 1
ATOM 1877 O O . LEU B 1 101 ? -4.254 -22.312 -14.898 1 86.5 101 LEU B O 1
ATOM 1881 N N . ALA B 1 102 ? -2.035 -21.859 -14.852 1 81.69 102 ALA B N 1
ATOM 1882 C CA . ALA B 1 102 ? -1.727 -22.922 -15.805 1 81.69 102 ALA B CA 1
ATOM 1883 C C . ALA B 1 102 ? -1.903 -24.297 -15.164 1 81.69 102 ALA B C 1
ATOM 1885 O O . ALA B 1 102 ? -1.96 -24.406 -13.938 1 81.69 102 ALA B O 1
ATOM 1886 N N . ASP B 1 103 ? -1.901 -25.281 -16.109 1 80.56 103 ASP B N 1
ATOM 1887 C CA . ASP B 1 103 ? -1.987 -26.656 -15.617 1 80.56 103 ASP B CA 1
ATOM 1888 C C . ASP B 1 103 ? -0.801 -26.984 -14.719 1 80.56 103 ASP B C 1
ATOM 1890 O O . ASP B 1 103 ? 0.34 -26.641 -15.031 1 80.56 103 ASP B O 1
ATOM 1894 N N . GLY B 1 104 ? -1.094 -27.594 -13.555 1 83.12 104 GLY B N 1
ATOM 1895 C CA . GLY B 1 104 ? -0.047 -28.062 -12.664 1 83.12 104 GLY B CA 1
ATOM 1896 C C . GLY B 1 104 ? 0.444 -27 -11.703 1 83.12 104 GLY B C 1
ATOM 1897 O O . GLY B 1 104 ? 1.288 -27.266 -10.844 1 83.12 104 GLY B O 1
ATOM 1898 N N . VAL B 1 105 ? -0.082 -25.812 -11.859 1 86.38 105 VAL B N 1
ATOM 1899 C CA . VAL B 1 105 ? 0.308 -24.734 -10.953 1 86.38 105 VAL B CA 1
ATOM 1900 C C . VAL B 1 105 ? -0.651 -24.688 -9.766 1 86.38 105 VAL B C 1
ATOM 1902 O O . VAL B 1 105 ? -1.871 -24.734 -9.945 1 86.38 105 VAL B O 1
ATOM 1905 N N . GLU B 1 106 ? -0.045 -24.672 -8.539 1 91.44 106 GLU B N 1
ATOM 1906 C CA . GLU B 1 106 ? -0.839 -24.641 -7.316 1 91.44 106 GLU B CA 1
ATOM 1907 C C . GLU B 1 106 ? -0.374 -23.516 -6.395 1 91.44 106 GLU B C 1
ATOM 1909 O O . GLU B 1 106 ? 0.767 -23.062 -6.488 1 91.44 106 GLU B O 1
ATOM 1914 N N . VAL B 1 107 ? -1.377 -23.109 -5.52 1 94.06 107 VAL B N 1
ATOM 1915 C CA . VAL B 1 107 ? -1.031 -22.109 -4.508 1 94.06 107 VAL B CA 1
ATOM 1916 C C . VAL B 1 107 ? -0.327 -22.797 -3.336 1 94.06 107 VAL B C 1
ATOM 1918 O O . VAL B 1 107 ? -0.87 -23.719 -2.732 1 94.06 107 VAL B O 1
ATOM 1921 N N . ALA B 1 108 ? 0.9 -22.328 -3.127 1 95.5 108 ALA B N 1
ATOM 1922 C CA . ALA B 1 108 ? 1.678 -22.922 -2.035 1 95.5 108 ALA B CA 1
ATOM 1923 C C . ALA B 1 108 ? 1.408 -22.188 -0.721 1 95.5 108 ALA B C 1
ATOM 1925 O O . ALA B 1 108 ? 1.543 -22.781 0.357 1 95.5 108 ALA B O 1
ATOM 1926 N N . GLY B 1 109 ? 1.079 -20.938 -0.754 1 96.69 109 GLY B N 1
ATOM 1927 C CA . GLY B 1 109 ? 0.826 -20.156 0.441 1 96.69 109 GLY B CA 1
ATOM 1928 C C . GLY B 1 109 ? 0.711 -18.672 0.16 1 96.69 109 GLY B C 1
ATOM 1929 O O . GLY B 1 109 ? 0.899 -18.219 -0.977 1 96.69 109 GLY B O 1
ATOM 1930 N N . ALA B 1 110 ? 0.297 -17.938 1.216 1 98.31 110 ALA B N 1
ATOM 1931 C CA . ALA B 1 110 ? 0.177 -16.5 1.099 1 98.31 110 ALA B CA 1
ATOM 1932 C C . ALA B 1 110 ? 0.567 -15.805 2.404 1 98.31 110 ALA B C 1
ATOM 1934 O O . ALA B 1 110 ? 0.281 -16.312 3.49 1 98.31 110 ALA B O 1
ATOM 1935 N N . VAL B 1 111 ? 1.244 -14.703 2.264 1 98.25 111 VAL B N 1
ATOM 1936 C CA . VAL B 1 111 ? 1.664 -13.922 3.426 1 98.25 111 VAL B CA 1
ATOM 1937 C C . VAL B 1 111 ? 1.4 -12.438 3.18 1 98.25 111 VAL B C 1
ATOM 1939 O O . VAL B 1 111 ? 1.663 -11.93 2.088 1 98.25 111 VAL B O 1
ATOM 1942 N N . LEU B 1 112 ? 0.818 -11.742 4.152 1 98.19 112 LEU B N 1
ATOM 1943 C CA . LEU B 1 112 ? 0.63 -10.289 4.109 1 98.19 112 LEU B CA 1
ATOM 1944 C C . LEU B 1 112 ? 1.641 -9.586 5.004 1 98.19 112 LEU B C 1
ATOM 1946 O O . LEU B 1 112 ? 1.682 -9.828 6.215 1 98.19 112 LEU B O 1
ATOM 1950 N N . GLU B 1 113 ? 2.477 -8.773 4.34 1 96.94 113 GLU B N 1
ATOM 1951 C CA . GLU B 1 113 ? 3.502 -8.062 5.09 1 96.94 113 GLU B CA 1
ATOM 1952 C C . GLU B 1 113 ? 3.691 -6.641 4.559 1 96.94 113 GLU B C 1
ATOM 1954 O O . GLU B 1 113 ? 3.854 -6.441 3.355 1 96.94 113 GLU B O 1
ATOM 1959 N N . ASN B 1 114 ? 3.561 -5.633 5.438 1 96.12 114 ASN B N 1
ATOM 1960 C CA . ASN B 1 114 ? 3.812 -4.242 5.082 1 96.12 114 ASN B CA 1
ATOM 1961 C C . ASN B 1 114 ? 2.93 -3.793 3.92 1 96.12 114 ASN B C 1
ATOM 1963 O O . ASN B 1 114 ? 3.398 -3.117 3.002 1 96.12 114 ASN B O 1
ATOM 1967 N N . GLY B 1 115 ? 1.77 -4.254 3.932 1 97.69 115 GLY B N 1
ATOM 1968 C CA . GLY B 1 115 ? 0.807 -3.836 2.926 1 97.69 115 GLY B CA 1
ATOM 1969 C C . GLY B 1 115 ? 0.987 -4.547 1.598 1 97.69 115 GLY B C 1
ATOM 1970 O O . GLY B 1 115 ? 0.33 -4.203 0.611 1 97.69 115 GLY B O 1
ATOM 1971 N N . LEU B 1 116 ? 1.941 -5.508 1.572 1 98.12 116 LEU B N 1
ATOM 1972 C CA . LEU B 1 116 ? 2.127 -6.352 0.397 1 98.12 116 LEU B CA 1
ATOM 1973 C C . LEU B 1 116 ? 1.603 -7.762 0.653 1 98.12 116 LEU B C 1
ATOM 1975 O O . LEU B 1 116 ? 1.95 -8.383 1.658 1 98.12 116 LEU B O 1
ATOM 1979 N N . LEU B 1 117 ? 0.737 -8.211 -0.243 1 98.38 117 LEU B N 1
ATOM 1980 C CA . LEU B 1 117 ? 0.302 -9.602 -0.221 1 98.38 117 LEU B CA 1
ATOM 1981 C C . LEU B 1 117 ? 1.145 -10.445 -1.169 1 98.38 117 LEU B C 1
ATOM 1983 O O . LEU B 1 117 ? 1.198 -10.18 -2.369 1 98.38 117 LEU B O 1
ATOM 1987 N N . HIS B 1 118 ? 1.815 -11.43 -0.612 1 98 118 HIS B N 1
ATOM 1988 C CA . HIS B 1 118 ? 2.588 -12.375 -1.408 1 98 118 HIS B CA 1
ATOM 1989 C C . HIS B 1 118 ? 1.859 -13.711 -1.539 1 98 118 HIS B C 1
ATOM 1991 O O . HIS B 1 118 ? 1.53 -14.344 -0.534 1 98 118 HIS B O 1
ATOM 1997 N N . VAL B 1 119 ? 1.561 -14.078 -2.748 1 97.25 119 VAL B N 1
ATOM 1998 C CA . VAL B 1 119 ? 0.979 -15.383 -3.037 1 97.25 119 VAL B CA 1
ATOM 1999 C C . VAL B 1 119 ? 1.999 -16.25 -3.771 1 97.25 119 VAL B C 1
ATOM 2001 O O . VAL B 1 119 ? 2.387 -15.945 -4.902 1 97.25 119 VAL B O 1
ATOM 2004 N N . ASP B 1 120 ? 2.357 -17.312 -3.133 1 96.44 120 ASP B N 1
ATOM 2005 C CA . ASP B 1 120 ? 3.352 -18.203 -3.715 1 96.44 120 ASP B CA 1
ATOM 2006 C C . ASP B 1 120 ? 2.684 -19.359 -4.457 1 96.44 120 ASP B C 1
ATOM 2008 O O . ASP B 1 120 ? 1.738 -19.969 -3.951 1 96.44 120 ASP B O 1
ATOM 2012 N N . LEU B 1 121 ? 3.254 -19.547 -5.672 1 93.62 121 LEU B N 1
ATOM 2013 C CA . LEU B 1 121 ? 2.748 -20.625 -6.516 1 93.62 121 LEU B CA 1
ATOM 2014 C C . LEU B 1 121 ? 3.854 -21.625 -6.84 1 93.62 121 LEU B C 1
ATOM 2016 O O . LEU B 1 121 ? 5.031 -21.266 -6.875 1 93.62 121 LEU B O 1
ATOM 2020 N N . THR B 1 122 ? 3.439 -22.844 -7.043 1 92.88 122 THR B N 1
ATOM 2021 C CA . THR B 1 122 ? 4.375 -23.891 -7.43 1 92.88 122 THR B CA 1
ATOM 2022 C C . THR B 1 122 ? 3.803 -24.734 -8.562 1 92.88 122 THR B C 1
ATOM 2024 O O . THR B 1 122 ? 2.6 -25 -8.602 1 92.88 122 THR B O 1
ATOM 2027 N N . ARG B 1 123 ? 4.672 -25.047 -9.492 1 87.56 123 ARG B N 1
ATOM 2028 C CA . ARG B 1 123 ? 4.297 -25.984 -10.547 1 87.56 123 ARG B CA 1
ATOM 2029 C C . ARG B 1 123 ? 4.637 -27.406 -10.164 1 87.56 123 ARG B C 1
ATOM 2031 O O . ARG B 1 123 ? 5.754 -27.703 -9.727 1 87.56 123 ARG B O 1
ATOM 2038 N N . ALA B 1 124 ? 3.662 -28.25 -10.273 1 80.94 124 ALA B N 1
ATOM 2039 C CA . ALA B 1 124 ? 3.906 -29.656 -9.977 1 80.94 124 ALA B CA 1
ATOM 2040 C C . ALA B 1 124 ? 4.742 -30.312 -11.078 1 80.94 124 ALA B C 1
ATOM 2042 O O . ALA B 1 124 ? 4.531 -30.047 -12.266 1 80.94 124 ALA B O 1
ATOM 2043 N N . VAL B 1 125 ? 5.941 -30.812 -10.711 1 74.62 125 VAL B N 1
ATOM 2044 C CA . VAL B 1 125 ? 6.773 -31.547 -11.656 1 74.62 125 VAL B CA 1
ATOM 2045 C C . VAL B 1 125 ? 6.285 -33 -11.766 1 74.62 125 VAL B C 1
ATOM 2047 O O . VAL B 1 125 ? 6.156 -33.688 -10.758 1 74.62 125 VAL B O 1
ATOM 2050 N N . PRO B 1 126 ? 5.773 -33.281 -12.984 1 69.38 126 PRO B N 1
ATOM 2051 C CA . PRO B 1 126 ? 5.387 -34.688 -13.117 1 69.38 126 PRO B CA 1
ATOM 2052 C C . PRO B 1 126 ? 6.516 -35.656 -12.742 1 69.38 126 PRO B C 1
ATOM 2054 O O . PRO B 1 126 ? 7.688 -35.375 -13 1 69.38 126 PRO B O 1
ATOM 2057 N N . GLU B 1 127 ? 6.316 -36.406 -11.617 1 61.91 127 GLU B N 1
ATOM 2058 C CA . GLU B 1 127 ? 7.262 -37.469 -11.297 1 61.91 127 GLU B CA 1
ATOM 2059 C C . GLU B 1 127 ? 7.512 -38.375 -12.5 1 61.91 127 GLU B C 1
ATOM 2061 O O . GLU B 1 127 ? 6.57 -38.812 -13.164 1 61.91 127 GLU B O 1
ATOM 2066 N N . LYS B 1 128 ? 8.664 -38.125 -13.117 1 62.59 128 LYS B N 1
ATOM 2067 C CA . LYS B 1 128 ? 9.023 -39.094 -14.164 1 62.59 128 LYS B CA 1
ATOM 2068 C C . LYS B 1 128 ? 8.977 -40.5 -13.633 1 62.59 128 LYS B C 1
ATOM 2070 O O . LYS B 1 128 ? 9.703 -40.844 -12.695 1 62.59 128 LYS B O 1
ATOM 2075 N N . ILE B 1 129 ? 7.844 -41.094 -13.797 1 62.66 129 ILE B N 1
ATOM 2076 C CA . ILE B 1 129 ? 7.852 -42.531 -13.477 1 62.66 129 ILE B CA 1
ATOM 2077 C C . ILE B 1 129 ? 8.688 -43.281 -14.508 1 62.66 129 ILE B C 1
ATOM 2079 O O . ILE B 1 129 ? 8.32 -43.344 -15.688 1 62.66 129 ILE B O 1
ATOM 2083 N N . VAL B 1 130 ? 9.914 -43.281 -14.258 1 66.56 130 VAL B N 1
ATOM 2084 C CA . VAL B 1 130 ? 10.734 -44.125 -15.117 1 66.56 130 VAL B CA 1
ATOM 2085 C C . VAL B 1 130 ? 10.422 -45.594 -14.844 1 66.56 130 VAL B C 1
ATOM 2087 O O . VAL B 1 130 ? 10.57 -46.062 -13.719 1 66.56 130 VAL B O 1
ATOM 2090 N N . GLN B 1 131 ? 9.602 -46.125 -15.734 1 67.62 131 GLN B N 1
ATOM 2091 C CA . GLN B 1 131 ? 9.352 -47.562 -15.617 1 67.62 131 GLN B CA 1
ATOM 2092 C C . GLN B 1 131 ? 10.461 -48.344 -16.281 1 67.62 131 GLN B C 1
ATOM 2094 O O . GLN B 1 131 ? 10.773 -48.156 -17.453 1 67.62 131 GLN B O 1
ATOM 2099 N N . THR B 1 132 ? 11.203 -48.844 -15.453 1 73.06 132 THR B N 1
ATOM 2100 C CA . THR B 1 132 ? 12.203 -49.781 -15.977 1 73.06 132 THR B CA 1
ATOM 2101 C C . THR B 1 132 ? 11.57 -51.125 -16.344 1 73.06 132 THR B C 1
ATOM 2103 O O . THR B 1 132 ? 10.977 -51.781 -15.484 1 73.06 132 THR B O 1
ATOM 2106 N N . ILE B 1 133 ? 11.398 -51.344 -17.656 1 75.25 133 ILE B N 1
ATOM 2107 C CA . ILE B 1 133 ? 10.867 -52.625 -18.141 1 75.25 133 ILE B CA 1
ATOM 2108 C C . ILE B 1 133 ? 12 -53.656 -18.234 1 75.25 133 ILE B C 1
ATOM 2110 O O . ILE B 1 133 ? 12.984 -53.438 -18.938 1 75.25 133 ILE B O 1
ATOM 2114 N N . ARG B 1 134 ? 11.898 -54.625 -17.359 1 72.62 134 ARG B N 1
ATOM 2115 C CA . ARG B 1 134 ? 12.875 -55.719 -17.375 1 72.62 134 ARG B CA 1
ATOM 2116 C C . ARG B 1 134 ? 12.656 -56.625 -18.578 1 72.62 134 ARG B C 1
ATOM 2118 O O . ARG B 1 134 ? 11.523 -57 -18.891 1 72.62 134 ARG B O 1
ATOM 2125 N N . ILE B 1 135 ? 13.68 -56.625 -19.391 1 75.12 135 ILE B N 1
ATOM 2126 C CA . ILE B 1 135 ? 13.633 -57.562 -20.516 1 75.12 135 ILE B CA 1
ATOM 2127 C C . ILE B 1 135 ? 13.852 -58.969 -20.016 1 75.12 135 ILE B C 1
ATOM 2129 O O . ILE B 1 135 ? 14.836 -59.25 -19.312 1 75.12 135 ILE B O 1
ATOM 2133 N N . THR B 1 136 ? 12.828 -59.812 -19.781 1 71.56 136 THR B N 1
ATOM 2134 C CA . THR B 1 136 ? 13 -61.219 -19.453 1 71.56 136 THR B CA 1
ATOM 2135 C C . THR B 1 136 ? 13.344 -62.031 -20.703 1 71.56 136 THR B C 1
ATOM 2137 O O . THR B 1 136 ? 12.812 -61.75 -21.781 1 71.56 136 THR B O 1
ATOM 2140 N N . LYS B 1 137 ? 14.523 -62.594 -20.812 1 67.44 137 LYS B N 1
ATOM 2141 C CA . LYS B 1 137 ? 14.922 -63.531 -21.859 1 67.44 137 LYS B CA 1
ATOM 2142 C C . LYS B 1 137 ? 14 -64.75 -21.891 1 67.44 137 LYS B C 1
ATOM 2144 O O . LYS B 1 137 ? 13.672 -65.312 -20.844 1 67.44 137 LYS B O 1
ATOM 2149 N N . GLY B 1 138 ? 13.164 -64.812 -22.953 1 55.72 138 GLY B N 1
ATOM 2150 C CA . GLY B 1 138 ? 12.656 -66.188 -23.25 1 55.72 138 GLY B CA 1
ATOM 2151 C C . GLY B 1 138 ? 13.75 -67.125 -23.641 1 55.72 138 GLY B C 1
ATOM 2152 O O . GLY B 1 138 ? 14.844 -66.75 -24.016 1 55.72 138 GLY B O 1
#

Secondary structure (DSSP, 8-state):
---------TTB--HHHHHHHHHHHHHHSSS-PSPEEEEE-SSSEEEEEEE-TT--GGGEEEEEETTEEEEEEE------TT-EEEEES----EEEEEEEPPTTEEEEEEEEETTEEEEEEEE---------------/---------TTB--HHHHHHHHHHHHHHSSS-PSPEEEEE-SSSEEEEEEE-TT--GGGEEEEEETTEEEEEEE------TT-EEEEES----EEEEEEEPPTTEEEEEEEEETTEEEEEEEE---------------

InterPro domains:
  IPR002068 Alpha crystallin/Hsp20 domain [PF00011] (40-135)
  IPR002068 Alpha crystallin/Hsp20 domain [PS01031] (27-138)
  IPR008978 HSP20-like chaperone [G3DSA:2.60.40.790] (32-136)
  IPR008978 HSP20-like chaperone [SSF49764] (31-135)
  IPR037913 Small heat shock protein IbpA/IbpB, ACD domain [cd06470] (34-123)

Solvent-accessible surface area (backbone atoms only — not comparable to full-atom values): 15932 Å² total; per-residue (Å²): 134,81,76,76,69,79,73,79,57,44,36,34,57,45,75,78,57,24,52,57,15,51,56,50,57,53,57,62,65,84,91,46,62,61,34,37,30,31,31,42,74,46,97,48,28,33,35,40,36,34,47,43,45,69,48,51,75,92,28,50,47,77,48,74,54,95,52,28,40,37,41,36,38,46,56,74,81,65,79,61,80,80,63,45,72,69,37,82,51,69,75,80,50,56,44,70,47,69,37,25,46,35,92,55,48,42,82,72,46,74,50,80,51,39,11,26,38,38,38,33,31,34,46,64,72,79,75,78,76,77,76,81,77,77,83,75,84,128,135,81,76,77,70,81,70,85,59,47,36,37,52,44,75,79,56,27,50,58,18,51,55,51,54,56,58,60,67,84,92,48,62,61,35,37,29,32,32,41,74,48,98,50,28,33,35,40,35,34,47,43,45,69,49,50,77,92,29,49,48,80,48,77,56,96,51,26,40,36,40,37,39,46,56,74,80,64,79,60,80,80,63,43,71,70,37,81,49,70,76,80,51,58,45,69,48,71,38,24,46,33,90,56,49,41,81,74,48,72,49,79,52,40,11,26,38,37,38,33,32,34,45,64,70,78,75,78,76,77,75,82,78,78,82,75,82,127

Foldseek 3Di:
DDPPPPPLAQQAPPVVSVVVSCVVVCPDDPHNPFPWDWDAPDPFKIKIKTQQPPFDPVQWDWDDDPQKIKIKGAAPPDCCVPDDDPDDDDDDRIDMDMHGYDPQKDWPDWDDDPRMIMTMIGGHDPPPPPDDDDDDDD/DDPPPPPLPQFAPPPVSPVVSCVVVCPDDPDNPFPWDWDAPDPFKIKIKTQQPPFDPVQWDWDDDPQKIKIKGAAPPDCCVPDDDPDDDDDDRIDMDMHGHYPQKDWPDWDDDPRMIMTMIGGHDPPPPPDDDDDDDD

pLDDT: mean 76.1, std 22.61, range [22.56, 98.38]

Nearest PDB structures (foldseek):
  6l6m-assembly1_A  TM=7.755E-01  e=2.867E-06  Entamoeba histolytica
  5zul-assembly1_A-2  TM=8.510E-01  e=2.011E-05  Mycobacterium marinum M
  5zul-assembly1_D-2  TM=7.916E-01  e=3.849E-05  Mycobacterium marinum M
  6khv-assembly1_A  TM=6.322E-01  e=4.326E-03  Homo sapiens
  1wh0-assembly1_A  TM=5.331E-01  e=1.784E-02  Homo sapiens

Organism: NCBI:txid2984134

Radius of gyration: 26.59 Å; Cα contacts (8 Å, |Δi|>4): 490; chains: 2; bounding box: 39×122×82 Å

Sequence (276 aa):
MTKLTFAAHPFLLGFDELERLVERTAKSGNDGYPPFNIEQSSENGFRITLAVAGFREADIAITVEDRQLMIRGRQADEVDEGRVFLHRGIAARAFQRSFVLADGVEVAGAVLENGLLHVDLTRAVPEKIVQTIRITKGMTKLTFAAHPFLLGFDELERLVERTAKSGNDGYPPFNIEQSSENGFRITLAVAGFREADIAITVEDRQLMIRGRQADEVDEGRVFLHRGIAARAFQRSFVLADGVEVAGAVLENGLLHVDLTRAVPEKIVQTIRITKG